Protein AF-0000000070923145 (afdb_homodimer)

Structure (mmCIF, N/CA/C/O backbone):
data_AF-0000000070923145-model_v1
#
loop_
_entity.id
_entity.type
_entity.pdbx_description
1 polymer 'Cytochrome c domain-containing protein'
#
loop_
_atom_site.group_PDB
_atom_site.id
_atom_site.type_symbol
_atom_site.label_atom_id
_atom_site.label_alt_id
_atom_site.label_comp_id
_atom_site.label_asym_id
_atom_site.label_entity_id
_atom_site.label_seq_id
_atom_site.pdbx_PDB_ins_code
_atom_site.Cartn_x
_atom_site.Cartn_y
_atom_site.Cartn_z
_atom_site.occupancy
_atom_site.B_iso_or_equiv
_atom_site.auth_seq_id
_atom_site.auth_comp_id
_atom_site.auth_asym_id
_atom_site.auth_atom_id
_atom_site.pdbx_PDB_model_num
ATOM 1 N N . MET A 1 1 ? -46.812 8.484 -68.062 1 34.38 1 MET A N 1
ATOM 2 C CA . MET A 1 1 ? -45.438 8.867 -67.688 1 34.38 1 MET A CA 1
ATOM 3 C C . MET A 1 1 ? -45.25 8.742 -66.188 1 34.38 1 MET A C 1
ATOM 5 O O . MET A 1 1 ? -45.812 9.516 -65.375 1 34.38 1 MET A O 1
ATOM 9 N N . SER A 1 2 ? -45.25 7.504 -65.625 1 43.03 2 SER A N 1
ATOM 10 C CA . SER A 1 2 ? -45.219 7.109 -64.188 1 43.03 2 SER A CA 1
ATOM 11 C C . SER A 1 2 ? -43.906 7.559 -63.562 1 43.03 2 SER A C 1
ATOM 13 O O . SER A 1 2 ? -42.844 7.418 -64.125 1 43.03 2 SER A O 1
ATOM 15 N N . PRO A 1 3 ? -44 8.656 -62.719 1 48.47 3 PRO A N 1
ATOM 16 C CA . PRO A 1 3 ? -42.781 9.156 -62.031 1 48.47 3 PRO A CA 1
ATOM 17 C C . PRO A 1 3 ? -42.062 8.07 -61.25 1 48.47 3 PRO A C 1
ATOM 19 O O . PRO A 1 3 ? -42.688 7.211 -60.656 1 48.47 3 PRO A O 1
ATOM 22 N N . ARG A 1 4 ? -41 7.465 -61.781 1 48.84 4 ARG A N 1
ATOM 23 C CA . ARG A 1 4 ? -40.062 6.578 -61.156 1 48.84 4 ARG A CA 1
ATOM 24 C C . ARG A 1 4 ? -39.531 7.191 -59.844 1 48.84 4 ARG A C 1
ATOM 26 O O . ARG A 1 4 ? -38.969 8.305 -59.875 1 48.84 4 ARG A O 1
ATOM 33 N N . PHE A 1 5 ? -40.125 6.945 -58.719 1 44.75 5 PHE A N 1
ATOM 34 C CA . PHE A 1 5 ? -39.688 7.309 -57.375 1 44.75 5 PHE A CA 1
ATOM 35 C C . PHE A 1 5 ? -38.25 6.836 -57.125 1 44.75 5 PHE A C 1
ATOM 37 O O . PHE A 1 5 ? -37.969 5.648 -57.281 1 44.75 5 PHE A O 1
ATOM 44 N N . ALA A 1 6 ? -37.25 7.656 -57.469 1 45.53 6 ALA A N 1
ATOM 45 C CA . ALA A 1 6 ? -35.844 7.41 -57.188 1 45.53 6 ALA A CA 1
ATOM 46 C C . ALA A 1 6 ? -35.625 7.215 -55.688 1 45.53 6 ALA A C 1
ATOM 48 O O . ALA A 1 6 ? -36.062 8.031 -54.875 1 45.53 6 ALA A O 1
ATOM 49 N N . PHE A 1 7 ? -35.656 5.977 -55.25 1 43.72 7 PHE A N 1
ATOM 50 C CA . PHE A 1 7 ? -35.281 5.59 -53.875 1 43.72 7 PHE A CA 1
ATOM 51 C C . PHE A 1 7 ? -33.906 6.09 -53.531 1 43.72 7 PHE A C 1
ATOM 53 O O . PHE A 1 7 ? -32.938 5.781 -54.219 1 43.72 7 PHE A O 1
ATOM 60 N N . ALA A 1 8 ? -33.781 7.32 -53.062 1 47.47 8 ALA A N 1
ATOM 61 C CA . ALA A 1 8 ? -32.531 7.848 -52.531 1 47.47 8 ALA A CA 1
ATOM 62 C C . ALA A 1 8 ? -31.953 6.938 -51.438 1 47.47 8 ALA A C 1
ATOM 64 O O . ALA A 1 8 ? -32.625 6.66 -50.469 1 47.47 8 ALA A O 1
ATOM 65 N N . CYS A 1 9 ? -31.141 5.941 -51.812 1 43.25 9 CYS A N 1
ATOM 66 C CA . CYS A 1 9 ? -30.406 5.113 -50.875 1 43.25 9 CYS A CA 1
ATOM 67 C C . CYS A 1 9 ? -29.547 5.973 -49.969 1 43.25 9 CYS A C 1
ATOM 69 O O . CYS A 1 9 ? -28.688 6.719 -50.406 1 43.25 9 CYS A O 1
ATOM 71 N N . THR A 1 10 ? -30.156 6.59 -48.938 1 48.38 10 THR A N 1
ATOM 72 C CA . THR A 1 10 ? -29.391 7.254 -47.906 1 48.38 10 THR A CA 1
ATOM 73 C C . THR A 1 10 ? -28.312 6.32 -47.344 1 48.38 10 THR A C 1
ATOM 75 O O . THR A 1 10 ? -28.609 5.188 -46.969 1 48.38 10 THR A O 1
ATOM 78 N N . ALA A 1 11 ? -27.094 6.344 -47.875 1 46.75 11 ALA A N 1
ATOM 79 C CA . ALA A 1 11 ? -25.891 5.68 -47.344 1 46.75 11 ALA A CA 1
ATOM 80 C C . ALA A 1 11 ? -25.656 6.02 -45.875 1 46.75 11 ALA A C 1
ATOM 82 O O . ALA A 1 11 ? -25.5 7.191 -45.531 1 46.75 11 ALA A O 1
ATOM 83 N N . GLY A 1 12 ? -26.328 5.324 -45 1 46.56 12 GLY A N 1
ATOM 84 C CA . GLY A 1 12 ? -26.047 5.465 -43.594 1 46.56 12 GLY A CA 1
ATOM 85 C C . GLY A 1 12 ? -24.578 5.254 -43.25 1 46.56 12 GLY A C 1
ATOM 86 O O . GLY A 1 12 ? -24 4.223 -43.594 1 46.56 12 GLY A O 1
ATOM 87 N N . ALA A 1 13 ? -23.766 6.32 -43.031 1 49.62 13 ALA A N 1
ATOM 88 C CA . ALA A 1 13 ? -22.391 6.285 -42.562 1 49.62 13 ALA A CA 1
ATOM 89 C C . ALA A 1 13 ? -22.266 5.582 -41.219 1 49.62 13 ALA A C 1
ATOM 91 O O . ALA A 1 13 ? -22.844 6.027 -40.25 1 49.62 13 ALA A O 1
ATOM 92 N N . VAL A 1 14 ? -22.109 4.234 -41.281 1 47 14 VAL A N 1
ATOM 93 C CA . VAL A 1 14 ? -21.781 3.512 -40.062 1 47 14 VAL A CA 1
ATOM 94 C C . VAL A 1 14 ? -20.484 4.074 -39.438 1 47 14 VAL A C 1
ATOM 96 O O . VAL A 1 14 ? -19.438 4.031 -40.094 1 47 14 VAL A O 1
ATOM 99 N N . LEU A 1 15 ? -20.609 5.02 -38.531 1 49.34 15 LEU A N 1
ATOM 100 C CA . LEU A 1 15 ? -19.5 5.465 -37.719 1 49.34 15 LEU A CA 1
ATOM 101 C C . LEU A 1 15 ? -18.875 4.293 -36.969 1 49.34 15 LEU A C 1
ATOM 103 O O . LEU A 1 15 ? -19.547 3.641 -36.156 1 49.34 15 LEU A O 1
ATOM 107 N N . LEU A 1 16 ? -17.859 3.619 -37.562 1 47.06 16 LEU A N 1
ATOM 108 C CA . LEU A 1 16 ? -17.047 2.625 -36.875 1 47.06 16 LEU A CA 1
ATOM 109 C C . LEU A 1 16 ? -16.406 3.221 -35.625 1 47.06 16 LEU A C 1
ATOM 111 O O . LEU A 1 16 ? -15.516 4.078 -35.75 1 47.06 16 LEU A O 1
ATOM 115 N N . ALA A 1 17 ? -17.031 3.166 -34.5 1 47.56 17 ALA A N 1
ATOM 116 C CA . ALA A 1 17 ? -16.422 3.502 -33.219 1 47.56 17 ALA A CA 1
ATOM 117 C C . ALA A 1 17 ? -15.242 2.594 -32.906 1 47.56 17 ALA A C 1
ATOM 119 O O . ALA A 1 17 ? -15.406 1.386 -32.719 1 47.56 17 ALA A O 1
ATOM 120 N N . THR A 1 18 ? -14.023 2.873 -33.375 1 45.94 18 THR A N 1
ATOM 121 C CA . THR A 1 18 ? -12.812 2.193 -32.938 1 45.94 18 THR A CA 1
ATOM 122 C C . THR A 1 18 ? -12.68 2.273 -31.406 1 45.94 18 THR A C 1
ATOM 124 O O . THR A 1 18 ? -12.547 3.361 -30.844 1 45.94 18 THR A O 1
ATOM 127 N N . SER A 1 19 ? -13.336 1.405 -30.688 1 43.66 19 SER A N 1
ATOM 128 C CA . SER A 1 19 ? -13.047 1.303 -29.266 1 43.66 19 SER A CA 1
ATOM 129 C C . SER A 1 19 ? -11.562 1.058 -29.016 1 43.66 19 SER A C 1
ATOM 131 O O . SER A 1 19 ? -11.008 0.068 -29.5 1 43.66 19 SER A O 1
ATOM 133 N N . PHE A 1 20 ? -10.758 2.039 -28.812 1 39.84 20 PHE A N 1
ATOM 134 C CA . PHE A 1 20 ? -9.414 1.864 -28.266 1 39.84 20 PHE A CA 1
ATOM 135 C C . PHE A 1 20 ? -9.445 0.98 -27.031 1 39.84 20 PHE A C 1
ATOM 137 O O . PHE A 1 20 ? -9.891 1.41 -25.969 1 39.84 20 PHE A O 1
ATOM 144 N N . ALA A 1 21 ? -9.594 -0.379 -27.172 1 37.19 21 ALA A N 1
ATOM 145 C CA . ALA A 1 21 ? -9.312 -1.226 -26.016 1 37.19 21 ALA A CA 1
ATOM 146 C C . ALA A 1 21 ? -7.926 -0.937 -25.453 1 37.19 21 ALA A C 1
ATOM 148 O O . ALA A 1 21 ? -6.938 -0.913 -26.188 1 37.19 21 ALA A O 1
ATOM 149 N N . ALA A 1 22 ? -7.75 -0.141 -24.422 1 38.97 22 ALA A N 1
ATOM 150 C CA . ALA A 1 22 ? -6.5 -0.049 -23.672 1 38.97 22 ALA A CA 1
ATOM 151 C C . ALA A 1 22 ? -5.871 -1.427 -23.484 1 38.97 22 ALA A C 1
ATOM 153 O O . ALA A 1 22 ? -6.441 -2.293 -22.828 1 38.97 22 ALA A O 1
ATOM 154 N N . SER A 1 23 ? -5.254 -1.97 -24.469 1 38.06 23 SER A N 1
ATOM 155 C CA . SER A 1 23 ? -4.52 -3.223 -24.328 1 38.06 23 SER A CA 1
ATOM 156 C C . SER A 1 23 ? -3.691 -3.234 -23.047 1 38.06 23 SER A C 1
ATOM 158 O O . SER A 1 23 ? -2.955 -2.283 -22.766 1 38.06 23 SER A O 1
ATOM 160 N N . ALA A 1 24 ? -4.148 -3.752 -21.984 1 43.59 24 ALA A N 1
ATOM 161 C CA . ALA A 1 24 ? -3.25 -4.098 -20.891 1 43.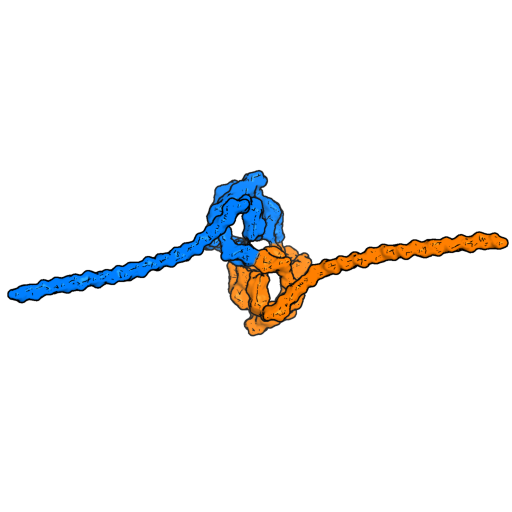59 24 ALA A CA 1
ATOM 162 C C . ALA A 1 24 ? -1.911 -4.609 -21.422 1 43.59 24 ALA A C 1
ATOM 164 O O . ALA A 1 24 ? -1.87 -5.535 -22.234 1 43.59 24 ALA A O 1
ATOM 165 N N . VAL A 1 25 ? -0.917 -3.756 -21.703 1 44.78 25 VAL A N 1
ATOM 166 C CA . VAL A 1 25 ? 0.397 -4.105 -22.234 1 44.78 25 VAL A CA 1
ATOM 167 C C . VAL A 1 25 ? 1.019 -5.211 -21.391 1 44.78 25 VAL A C 1
ATOM 169 O O . VAL A 1 25 ? 1.247 -5.031 -20.188 1 44.78 25 VAL A O 1
ATOM 172 N N . ASP A 1 26 ? 0.698 -6.465 -21.609 1 50.03 26 ASP A N 1
ATOM 173 C CA . ASP A 1 26 ? 1.491 -7.598 -21.156 1 50.03 26 ASP A CA 1
ATOM 174 C C . ASP A 1 26 ? 2.986 -7.312 -21.281 1 50.03 26 ASP A C 1
ATOM 176 O O . ASP A 1 26 ? 3.416 -6.641 -22.219 1 50.03 26 ASP A O 1
ATOM 180 N N . ARG A 1 27 ? 3.666 -7.117 -20.203 1 58.75 27 ARG A N 1
ATOM 181 C CA . ARG A 1 27 ? 5.113 -6.93 -20.25 1 58.75 27 ARG A CA 1
ATOM 182 C C . ARG A 1 27 ? 5.828 -8.25 -20.531 1 58.75 27 ARG A C 1
ATOM 184 O O . ARG A 1 27 ? 6.363 -8.875 -19.609 1 58.75 27 ARG A O 1
ATOM 191 N N . PRO A 1 28 ? 5.617 -8.859 -21.641 1 64.62 28 PRO A N 1
ATOM 192 C CA . PRO A 1 28 ? 6.027 -10.211 -22.031 1 64.62 28 PRO A CA 1
ATOM 193 C C . PRO A 1 28 ? 7.461 -10.539 -21.609 1 64.62 28 PRO A C 1
ATOM 195 O O . PRO A 1 28 ? 7.801 -11.711 -21.422 1 64.62 28 PRO A O 1
ATOM 198 N N . GLY A 1 29 ? 8.203 -9.656 -21.172 1 79.06 29 GLY A N 1
ATOM 199 C CA . GLY A 1 29 ? 9.594 -9.969 -20.906 1 79.06 29 GLY A CA 1
ATOM 200 C C . GLY A 1 29 ? 9.898 -10.141 -19.438 1 79.06 29 GLY A C 1
ATOM 201 O O . GLY A 1 29 ? 10.938 -10.695 -19.078 1 79.06 29 GLY A O 1
ATOM 202 N N . MET A 1 30 ? 8.945 -10.039 -18.688 1 90.06 30 MET A N 1
ATOM 203 C CA . MET A 1 30 ? 9.266 -10.148 -17.266 1 90.06 30 MET A CA 1
ATOM 204 C C . MET A 1 30 ? 8.812 -11.492 -16.703 1 90.06 30 MET A C 1
ATOM 206 O O . MET A 1 30 ? 7.703 -11.953 -17 1 90.06 30 MET A O 1
ATOM 210 N N . GLY A 1 31 ? 9.734 -12.164 -15.945 1 95.19 31 GLY A N 1
ATOM 211 C CA . GLY A 1 31 ? 9.367 -13.375 -15.234 1 95.19 31 GLY A CA 1
ATOM 212 C C . GLY A 1 31 ? 8.57 -13.117 -13.969 1 95.19 31 GLY A C 1
ATOM 213 O O . GLY A 1 31 ? 8.297 -11.961 -13.633 1 95.19 31 GLY A O 1
ATOM 214 N N . GLY A 1 32 ? 8.086 -14.133 -13.312 1 96.88 32 GLY A N 1
ATOM 215 C CA . GLY A 1 32 ? 7.25 -14.047 -12.125 1 96.88 32 GLY A CA 1
ATOM 216 C C . GLY A 1 32 ? 7.883 -13.242 -11 1 96.88 32 GLY A C 1
ATOM 217 O O . GLY A 1 32 ? 7.227 -12.406 -10.383 1 96.88 32 GLY A O 1
ATOM 218 N N . ALA A 1 33 ? 9.18 -13.547 -10.781 1 96.69 33 ALA A N 1
ATOM 219 C CA . ALA A 1 33 ? 9.891 -12.836 -9.727 1 96.69 33 ALA A CA 1
ATOM 220 C C . ALA A 1 33 ? 9.961 -11.336 -10.031 1 96.69 33 ALA A C 1
ATOM 222 O O . ALA A 1 33 ? 9.75 -10.508 -9.148 1 96.69 33 ALA A O 1
ATOM 223 N N . GLU A 1 34 ? 10.25 -11.031 -11.234 1 94 34 GLU A N 1
ATOM 224 C CA . GLU A 1 34 ? 10.344 -9.633 -11.656 1 94 34 GLU A CA 1
ATOM 225 C C . GLU A 1 34 ? 9 -8.93 -11.539 1 94 34 GLU A C 1
ATOM 227 O O . GLU A 1 34 ? 8.922 -7.797 -11.062 1 94 34 GLU A O 1
ATOM 232 N N . LEU A 1 35 ? 7.949 -9.594 -11.914 1 93.06 35 LEU A N 1
ATOM 233 C CA . LEU A 1 35 ? 6.605 -9.039 -11.852 1 93.06 35 LEU A CA 1
ATOM 234 C C . LEU A 1 35 ? 6.172 -8.828 -10.398 1 93.06 35 LEU A C 1
ATOM 236 O O . LEU A 1 35 ? 5.496 -7.848 -10.086 1 93.06 35 LEU A O 1
ATOM 240 N N . PHE A 1 36 ? 6.594 -9.695 -9.555 1 94 36 PHE A N 1
ATOM 241 C CA . PHE A 1 36 ? 6.316 -9.602 -8.133 1 94 36 PHE A CA 1
ATOM 242 C C . PHE A 1 36 ? 6.902 -8.32 -7.551 1 94 36 PHE A C 1
ATOM 244 O O . PHE A 1 36 ? 6.266 -7.652 -6.73 1 94 36 PHE A O 1
ATOM 251 N N . ASN A 1 37 ? 8.055 -7.949 -8.008 1 89.69 37 ASN A N 1
ATOM 252 C CA . ASN A 1 37 ? 8.703 -6.715 -7.598 1 89.69 37 ASN A CA 1
ATOM 253 C C . ASN A 1 37 ? 8.109 -5.5 -8.312 1 89.69 37 ASN A C 1
ATOM 255 O O . ASN A 1 37 ? 7.875 -4.465 -7.688 1 89.69 37 ASN A O 1
ATOM 259 N N . PHE A 1 38 ? 7.824 -5.746 -9.555 1 86.25 38 PHE A N 1
ATOM 260 C CA . PHE A 1 38 ? 7.355 -4.648 -10.398 1 86.25 38 PHE A CA 1
ATOM 261 C C . PHE A 1 38 ? 6.016 -4.117 -9.898 1 86.25 38 PHE A C 1
ATOM 263 O O . PHE A 1 38 ? 5.809 -2.902 -9.836 1 86.25 38 PHE A O 1
ATOM 270 N N . HIS A 1 39 ? 5.152 -5.012 -9.469 1 89.12 39 HIS A N 1
ATOM 271 C CA . HIS A 1 39 ? 3.832 -4.609 -8.992 1 89.12 39 HIS A CA 1
ATOM 272 C C . HIS A 1 39 ? 3.834 -4.379 -7.488 1 89.12 39 HIS A C 1
ATOM 274 O O . HIS A 1 39 ? 2.77 -4.289 -6.867 1 89.12 39 HIS A O 1
ATOM 280 N N . SER A 1 40 ? 4.969 -4.375 -6.875 1 88.62 40 SER A N 1
ATOM 281 C CA . SER A 1 40 ? 5.215 -3.996 -5.488 1 88.62 40 SER A CA 1
ATOM 282 C C . SER A 1 40 ? 4.574 -4.988 -4.523 1 88.62 40 SER A C 1
ATOM 284 O O . SER A 1 40 ? 4.219 -4.625 -3.398 1 88.62 40 SER A O 1
ATOM 286 N N . CYS A 1 41 ? 4.344 -6.258 -4.98 1 93.12 41 CYS A N 1
ATOM 287 C CA . CYS A 1 41 ? 3.826 -7.285 -4.086 1 93.12 41 CYS A CA 1
ATOM 288 C C . CYS A 1 41 ? 4.781 -7.527 -2.922 1 93.12 41 CYS A C 1
ATOM 290 O O . CYS A 1 41 ? 4.348 -7.75 -1.791 1 93.12 41 CYS A O 1
ATOM 292 N N . VAL A 1 42 ? 6.066 -7.375 -3.221 1 92.69 42 VAL A N 1
ATOM 293 C CA . VAL A 1 42 ? 7.141 -7.691 -2.287 1 92.69 42 VAL A CA 1
ATOM 294 C C . VAL A 1 42 ? 7.086 -6.742 -1.093 1 92.69 42 VAL A C 1
ATOM 296 O O . VAL A 1 42 ? 7.516 -7.094 0.009 1 92.69 42 VAL A O 1
ATOM 299 N N . ASN A 1 43 ? 6.484 -5.602 -1.266 1 89.69 43 ASN A N 1
ATOM 300 C CA . ASN A 1 43 ? 6.488 -4.582 -0.222 1 89.69 43 ASN A CA 1
ATOM 301 C C . ASN A 1 43 ? 5.637 -4.996 0.973 1 89.69 43 ASN A C 1
ATOM 303 O O . ASN A 1 43 ? 5.871 -4.547 2.096 1 89.69 43 ASN A O 1
ATOM 307 N N . CYS A 1 44 ? 4.746 -5.898 0.716 1 94.31 44 CYS A N 1
ATOM 308 C CA . CYS A 1 44 ? 3.881 -6.332 1.806 1 94.31 44 CYS A CA 1
ATOM 309 C C . CYS A 1 44 ? 4.074 -7.816 2.098 1 94.31 44 CYS A C 1
ATOM 311 O O . CYS A 1 44 ? 4.113 -8.227 3.258 1 94.31 44 CYS A O 1
ATOM 313 N N . HIS A 1 45 ? 4.203 -8.594 1.05 1 96.88 45 HIS A N 1
ATOM 314 C CA . HIS A 1 45 ? 4.285 -10.039 1.235 1 96.88 45 HIS A CA 1
ATOM 315 C C . HIS A 1 45 ? 5.715 -10.469 1.545 1 96.88 45 HIS A C 1
ATOM 317 O O . HIS A 1 45 ? 5.941 -11.602 1.992 1 96.88 45 HIS A O 1
ATOM 323 N N . GLY A 1 46 ? 6.68 -9.594 1.282 1 95.31 46 GLY A N 1
ATOM 324 C CA . GLY A 1 46 ? 8.07 -9.875 1.611 1 95.31 46 GLY A CA 1
ATOM 325 C C . GLY A 1 46 ? 8.797 -10.633 0.518 1 95.31 46 GLY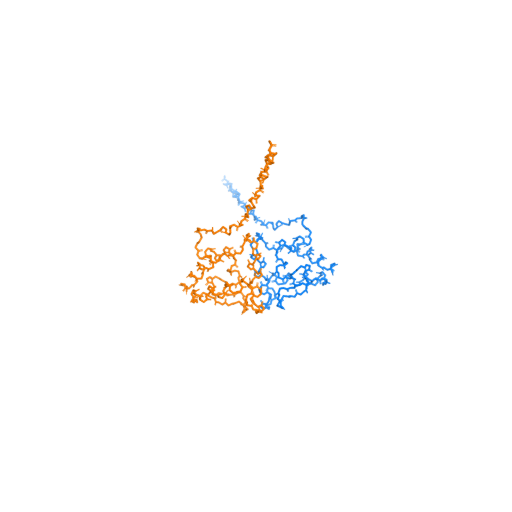 A C 1
ATOM 326 O O . GLY A 1 46 ? 8.18 -11.102 -0.438 1 95.31 46 GLY A O 1
ATOM 327 N N . ALA A 1 47 ? 10.125 -10.719 0.751 1 94.69 47 ALA A N 1
ATOM 328 C CA . ALA A 1 47 ? 10.961 -11.453 -0.203 1 94.69 47 ALA A CA 1
ATOM 329 C C . ALA A 1 47 ? 10.453 -12.875 -0.396 1 94.69 47 ALA A C 1
ATOM 331 O O . ALA A 1 47 ? 10.141 -13.57 0.577 1 94.69 47 ALA A O 1
ATOM 332 N N . GLU A 1 48 ? 10.227 -13.258 -1.701 1 97.12 48 GLU A N 1
ATOM 333 C CA . GLU A 1 48 ? 9.766 -14.594 -2.082 1 97.12 48 GLU A CA 1
ATOM 334 C C . GLU A 1 48 ? 8.398 -14.898 -1.491 1 97.12 48 GLU A C 1
ATOM 336 O O . GLU A 1 48 ? 8.008 -16.062 -1.37 1 97.12 48 GLU A O 1
ATOM 341 N N . GLY A 1 49 ? 7.715 -13.859 -1.012 1 97.94 49 GLY A N 1
ATOM 342 C CA . GLY A 1 49 ? 6.391 -14.062 -0.448 1 97.94 49 GLY A CA 1
ATOM 343 C C . GLY A 1 49 ? 6.414 -14.797 0.877 1 97.94 49 GLY A C 1
ATOM 344 O O . GLY A 1 49 ? 5.438 -15.453 1.245 1 97.94 49 GLY A O 1
ATOM 345 N N . LYS A 1 50 ? 7.492 -14.781 1.668 1 98 50 LYS A N 1
ATOM 346 C CA . LYS A 1 50 ? 7.621 -15.617 2.854 1 98 50 LYS A CA 1
ATOM 347 C C . LYS A 1 50 ? 7.848 -14.773 4.105 1 98 50 LYS A C 1
ATOM 349 O O . LYS A 1 50 ? 7.742 -15.273 5.227 1 98 50 LYS A O 1
ATOM 354 N N . ASN A 1 51 ? 8.102 -13.484 4.07 1 95.56 51 ASN A N 1
ATOM 355 C CA . ASN A 1 51 ? 8.367 -12.625 5.223 1 95.56 51 ASN A CA 1
ATOM 356 C C . ASN A 1 51 ? 7.512 -11.359 5.188 1 95.56 51 ASN A C 1
ATOM 358 O O . ASN A 1 51 ? 8.039 -10.25 5.098 1 95.56 51 ASN A O 1
ATOM 362 N N . PRO A 1 52 ? 6.25 -11.586 5.445 1 97.62 52 PRO A N 1
ATOM 363 C CA . PRO A 1 52 ? 5.383 -10.414 5.352 1 97.62 52 PRO A CA 1
ATOM 364 C C . PRO A 1 52 ? 5.711 -9.352 6.402 1 97.62 52 PRO A C 1
ATOM 366 O O . PRO A 1 52 ? 6.23 -9.68 7.473 1 97.62 52 PRO A O 1
ATOM 369 N N . VAL A 1 53 ? 5.363 -8.141 6.148 1 94.5 53 VAL A N 1
ATOM 370 C CA . VAL A 1 53 ? 5.738 -6.996 6.969 1 94.5 53 VAL A CA 1
ATOM 371 C C . VAL A 1 53 ? 4.832 -6.918 8.195 1 94.5 53 VAL A C 1
ATOM 373 O O . VAL A 1 53 ? 5.137 -6.215 9.156 1 94.5 53 VAL A O 1
ATOM 376 N N . SER A 1 54 ? 3.748 -7.574 8.086 1 96.94 54 SER A N 1
ATOM 377 C CA . SER A 1 54 ? 2.705 -7.539 9.109 1 96.94 54 SER A CA 1
ATOM 378 C C . SER A 1 54 ? 1.966 -8.867 9.188 1 96.94 54 SER A C 1
ATOM 380 O O . SER A 1 54 ? 1.852 -9.586 8.195 1 96.94 54 SER A O 1
ATOM 382 N N . ARG A 1 55 ? 1.361 -9.156 10.352 1 97.12 55 ARG A N 1
ATOM 383 C CA . ARG A 1 55 ? 0.566 -10.367 10.516 1 97.12 55 ARG A CA 1
ATOM 384 C C . ARG A 1 55 ? -0.731 -10.289 9.719 1 97.12 55 ARG A C 1
ATOM 386 O O . ARG A 1 55 ? -1.405 -11.305 9.516 1 97.12 55 ARG A O 1
ATOM 393 N N . LEU A 1 56 ? -1.063 -9.141 9.234 1 97.5 56 LEU A N 1
ATOM 394 C CA . LEU A 1 56 ? -2.271 -8.938 8.445 1 97.5 56 LEU A CA 1
ATOM 395 C C . LEU A 1 56 ? -2.045 -9.336 6.992 1 97.5 56 LEU A C 1
ATOM 397 O O . LEU A 1 56 ? -2.996 -9.422 6.211 1 97.5 56 LEU A O 1
ATOM 401 N N . VAL A 1 57 ? -0.806 -9.633 6.66 1 97.81 57 VAL A N 1
ATOM 402 C CA . VAL A 1 57 ? -0.4 -10.031 5.316 1 97.81 57 VAL A CA 1
ATOM 403 C C . VAL A 1 57 ? 0.043 -11.492 5.324 1 97.81 57 VAL A C 1
ATOM 405 O O . VAL A 1 57 ? 0.945 -11.867 6.074 1 97.81 57 VAL A O 1
ATOM 408 N N . PRO A 1 58 ? -0.614 -12.312 4.465 1 98.19 58 PRO A N 1
ATOM 409 C CA . PRO A 1 58 ? -0.226 -13.727 4.504 1 98.19 58 PRO A CA 1
ATOM 410 C C . PRO A 1 58 ? 1.102 -13.992 3.799 1 98.19 58 PRO A C 1
ATOM 412 O O . PRO A 1 58 ? 1.449 -13.289 2.844 1 98.19 58 PRO A O 1
ATOM 415 N N . SER A 1 59 ? 1.799 -15.086 4.348 1 98.5 59 SER A N 1
ATOM 416 C CA . SER A 1 59 ? 2.865 -15.695 3.561 1 98.5 59 SER A CA 1
ATOM 417 C C . SER A 1 59 ? 2.303 -16.547 2.426 1 98.5 59 SER A C 1
ATOM 419 O O . SER A 1 59 ? 1.406 -17.359 2.641 1 98.5 59 SER A O 1
ATOM 421 N N . ILE A 1 60 ? 2.834 -16.328 1.253 1 98.75 60 ILE A N 1
ATOM 422 C CA . ILE A 1 60 ? 2.203 -16.984 0.119 1 98.75 60 ILE A CA 1
ATOM 423 C C . ILE A 1 60 ? 3.254 -17.766 -0.676 1 98.75 60 ILE A C 1
ATOM 425 O O . ILE A 1 60 ? 2.922 -18.469 -1.625 1 98.75 60 ILE A O 1
ATOM 429 N N . GLY A 1 61 ? 4.512 -17.578 -0.363 1 98.69 61 GLY A N 1
ATOM 430 C CA . GLY A 1 61 ? 5.539 -18.391 -1.007 1 98.69 61 GLY A CA 1
ATOM 431 C C . GLY A 1 61 ? 5.355 -19.875 -0.797 1 98.69 61 GLY A C 1
ATOM 432 O O . GLY A 1 61 ? 5.133 -20.328 0.328 1 98.69 61 GLY A O 1
ATOM 433 N N . GLY A 1 62 ? 5.41 -20.609 -1.848 1 98.62 62 GLY A N 1
ATOM 434 C CA . GLY A 1 62 ? 5.324 -22.047 -1.764 1 98.62 62 GLY A CA 1
ATOM 435 C C . GLY A 1 62 ? 3.9 -22.578 -1.831 1 98.62 62 GLY A C 1
ATOM 436 O O . GLY A 1 62 ? 3.674 -23.781 -1.854 1 98.62 62 GLY A O 1
ATOM 437 N N . MET A 1 63 ? 2.912 -21.766 -1.832 1 98.56 63 MET A N 1
ATOM 438 C CA . MET A 1 63 ? 1.517 -22.188 -1.967 1 98.56 63 MET A CA 1
ATOM 439 C C . MET A 1 63 ? 1.236 -22.703 -3.371 1 98.56 63 MET A C 1
ATOM 441 O O . MET A 1 63 ? 2.029 -22.484 -4.289 1 98.56 63 MET A O 1
ATOM 445 N N . ASP A 1 64 ? 0.134 -23.359 -3.506 1 98.75 64 ASP A N 1
ATOM 446 C CA . ASP A 1 64 ? -0.294 -23.859 -4.809 1 98.75 64 ASP A CA 1
ATOM 447 C C . ASP A 1 64 ? -0.609 -22.719 -5.762 1 98.75 64 ASP A C 1
ATOM 449 O O . ASP A 1 64 ? -1.28 -21.75 -5.383 1 98.75 64 ASP A O 1
ATOM 453 N N . ALA A 1 65 ? -0.08 -22.875 -6.98 1 98.81 65 ALA A N 1
ATOM 454 C CA . ALA A 1 65 ? -0.201 -21.797 -7.953 1 98.81 65 ALA A CA 1
ATOM 455 C C . ALA A 1 65 ? -1.665 -21.438 -8.203 1 98.81 65 ALA A C 1
ATOM 457 O O . ALA A 1 65 ? -2.021 -20.266 -8.281 1 98.81 65 ALA A O 1
ATOM 458 N N . ALA A 1 66 ? -2.475 -22.438 -8.367 1 98.81 66 ALA A N 1
ATOM 459 C CA . ALA A 1 66 ? -3.883 -22.203 -8.656 1 98.81 66 ALA A CA 1
ATOM 460 C C . ALA A 1 66 ? -4.57 -21.484 -7.5 1 98.81 66 ALA A C 1
ATOM 462 O O . ALA A 1 66 ? -5.422 -20.625 -7.719 1 98.81 66 ALA A O 1
ATOM 463 N N . GLU A 1 67 ? -4.211 -21.828 -6.289 1 98.69 67 GLU A N 1
ATOM 464 C CA . GLU A 1 67 ? -4.777 -21.188 -5.109 1 98.69 67 GLU A CA 1
ATOM 465 C C . GLU A 1 67 ? -4.359 -19.719 -5.027 1 98.69 67 GLU A C 1
ATOM 467 O O . GLU A 1 67 ? -5.191 -18.844 -4.762 1 98.69 67 GLU A O 1
ATOM 472 N N . ILE A 1 68 ? -3.08 -19.453 -5.266 1 98.75 68 ILE A N 1
ATOM 473 C CA . ILE A 1 68 ? -2.586 -18.078 -5.238 1 98.75 68 ILE A CA 1
ATOM 474 C C . ILE A 1 68 ? -3.309 -17.25 -6.297 1 98.75 68 ILE A C 1
ATOM 476 O O . ILE A 1 68 ? -3.797 -16.156 -6.012 1 98.75 68 ILE A O 1
ATOM 480 N N . GLU A 1 69 ? -3.355 -17.797 -7.508 1 98.69 69 GLU A N 1
ATOM 481 C CA . GLU A 1 69 ? -3.988 -17.109 -8.625 1 98.69 69 GLU A CA 1
ATOM 482 C C . GLU A 1 69 ? -5.445 -16.766 -8.312 1 98.69 69 GLU A C 1
ATOM 484 O O . GLU A 1 69 ? -5.871 -15.625 -8.461 1 98.69 69 GLU A O 1
ATOM 489 N N . GLU A 1 70 ? -6.164 -17.766 -7.871 1 98.56 70 GLU A N 1
ATOM 490 C CA . GLU A 1 70 ? -7.586 -17.578 -7.602 1 98.56 70 GLU A CA 1
ATOM 491 C C . GLU A 1 70 ? -7.809 -16.516 -6.52 1 98.56 70 GLU A C 1
ATOM 493 O O . GLU A 1 70 ? -8.617 -15.609 -6.688 1 98.56 70 GLU A O 1
ATOM 498 N N . ASN A 1 71 ? -7.102 -16.609 -5.406 1 98.38 71 ASN A N 1
ATOM 499 C CA . ASN A 1 71 ? -7.262 -15.664 -4.305 1 98.38 71 ASN A CA 1
ATOM 500 C C . ASN A 1 71 ? -6.906 -14.242 -4.73 1 98.38 71 ASN A C 1
ATOM 502 O O . ASN A 1 71 ? -7.648 -13.297 -4.449 1 98.38 71 ASN A O 1
ATOM 506 N N . ALA A 1 72 ? -5.801 -14.156 -5.449 1 98.19 72 ALA A N 1
ATOM 507 C CA . ALA A 1 72 ? -5.352 -12.828 -5.879 1 98.19 72 ALA A CA 1
ATOM 508 C C . ALA A 1 72 ? -6.363 -12.188 -6.824 1 98.19 72 ALA A C 1
ATOM 510 O O . ALA A 1 72 ? -6.707 -11.016 -6.668 1 98.19 72 ALA A O 1
ATOM 511 N N . LEU A 1 73 ? -6.859 -12.898 -7.738 1 97.75 73 LEU A N 1
ATOM 512 C CA . LEU A 1 73 ? -7.793 -12.344 -8.711 1 97.75 73 LEU A CA 1
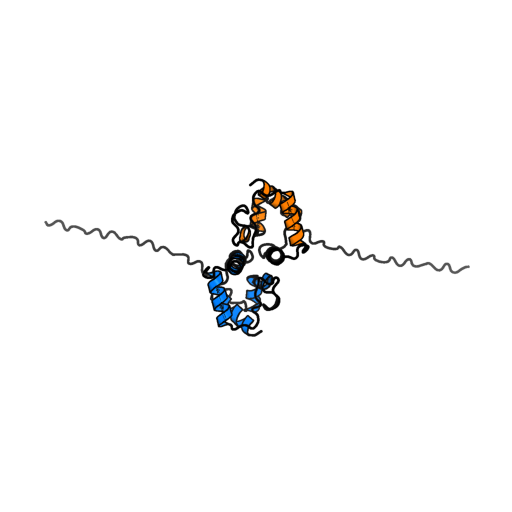ATOM 513 C C . LEU A 1 73 ? -9.117 -11.977 -8.047 1 97.75 73 LEU A C 1
ATOM 515 O O . LEU A 1 73 ? -9.711 -10.945 -8.367 1 97.75 73 LEU A O 1
ATOM 519 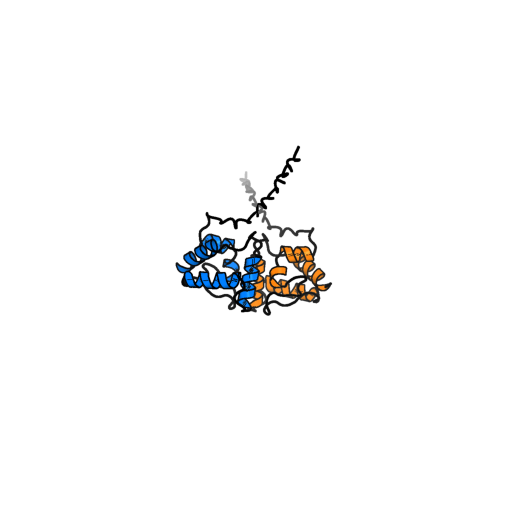N N . ARG A 1 74 ? -9.578 -12.812 -7.098 1 98.25 74 ARG A N 1
ATOM 520 C CA . ARG A 1 74 ? -10.805 -12.484 -6.371 1 98.25 74 ARG A CA 1
ATOM 521 C C . ARG A 1 74 ? -10.648 -11.18 -5.598 1 98.25 74 ARG A C 1
ATOM 523 O O . ARG A 1 74 ? -11.57 -10.359 -5.566 1 98.25 74 ARG A O 1
ATOM 530 N N . ILE A 1 75 ? -9.516 -11.008 -4.957 1 97.75 75 ILE A N 1
ATOM 531 C CA . ILE A 1 75 ? -9.258 -9.797 -4.188 1 97.75 75 ILE A CA 1
ATOM 532 C C . ILE A 1 75 ? -9.195 -8.594 -5.129 1 97.75 75 ILE A C 1
ATOM 534 O O . ILE A 1 75 ? -9.844 -7.578 -4.891 1 97.75 75 ILE A O 1
ATOM 538 N N . LEU A 1 76 ? -8.469 -8.711 -6.242 1 94.44 76 LEU A N 1
ATOM 539 C CA . LEU A 1 76 ? -8.234 -7.578 -7.137 1 94.44 76 LEU A CA 1
ATOM 540 C C . LEU A 1 76 ? -9.516 -7.211 -7.887 1 94.44 76 LEU A C 1
ATOM 542 O O . LEU A 1 76 ? -9.688 -6.062 -8.297 1 94.44 76 LEU A O 1
ATOM 546 N N . ARG A 1 77 ? -10.469 -8.133 -7.98 1 94.81 77 ARG A N 1
ATOM 547 C CA . ARG A 1 77 ? -11.75 -7.883 -8.633 1 94.81 77 ARG A CA 1
ATOM 548 C C . ARG A 1 77 ? -12.773 -7.359 -7.633 1 94.81 77 ARG A C 1
ATOM 550 O O . ARG A 1 77 ? -13.914 -7.07 -8 1 94.81 77 ARG A O 1
ATOM 557 N N . GLY A 1 78 ? -12.414 -7.352 -6.375 1 95.06 78 GLY A N 1
ATOM 558 C CA . GLY A 1 78 ? -13.305 -6.82 -5.355 1 95.06 78 GLY A CA 1
ATOM 559 C C . GLY A 1 78 ? -14.328 -7.828 -4.875 1 95.06 78 GLY A C 1
ATOM 560 O O . GLY A 1 78 ? -15.383 -7.449 -4.359 1 95.06 78 GLY A O 1
ATOM 561 N N . GLU A 1 79 ? -14 -9.109 -5.027 1 97.56 79 GLU A N 1
ATOM 562 C CA . GLU A 1 79 ? -14.953 -10.164 -4.699 1 97.56 79 GLU A CA 1
ATOM 563 C C . GLU A 1 79 ? -14.719 -10.695 -3.285 1 97.56 79 GLU A C 1
ATOM 565 O O . GLU A 1 79 ? -15.477 -11.539 -2.801 1 97.56 79 GLU A O 1
ATOM 570 N N . THR A 1 80 ? -13.703 -10.211 -2.588 1 96.69 80 THR A N 1
ATOM 571 C CA . THR A 1 80 ? -13.414 -10.57 -1.203 1 96.69 80 THR A CA 1
ATOM 572 C C . THR A 1 80 ? -13.648 -9.383 -0.278 1 96.69 80 THR A C 1
ATOM 574 O O . THR A 1 80 ? -13.094 -8.305 -0.493 1 96.69 80 THR A O 1
ATOM 577 N N . ASP A 1 81 ? -14.383 -9.547 0.775 1 94.62 81 ASP A N 1
ATOM 578 C CA . ASP A 1 81 ? -14.875 -8.414 1.556 1 94.62 81 ASP A CA 1
ATOM 579 C C . ASP A 1 81 ? -14.109 -8.273 2.869 1 94.62 81 ASP A C 1
ATOM 581 O O . ASP A 1 81 ? -14.422 -7.418 3.693 1 94.62 81 ASP A O 1
ATOM 585 N N . SER A 1 82 ? -13.047 -8.891 3.039 1 96.81 82 SER A N 1
ATOM 586 C CA . SER A 1 82 ? -12.297 -8.688 4.273 1 96.81 82 SER A CA 1
ATOM 587 C C . SER A 1 82 ? -11.547 -7.355 4.254 1 96.81 82 SER A C 1
ATOM 589 O O . SER A 1 82 ? -11.242 -6.828 3.182 1 96.81 82 SER A O 1
ATOM 591 N N . GLU A 1 83 ? -11.273 -6.781 5.418 1 96.94 83 GLU A N 1
ATOM 592 C CA . GLU A 1 83 ? -10.555 -5.516 5.531 1 96.94 83 GLU A CA 1
ATOM 593 C C . GLU A 1 83 ? -9.156 -5.609 4.926 1 96.94 83 GLU A C 1
ATOM 595 O O . GLU A 1 83 ? -8.695 -4.672 4.277 1 96.94 83 GLU A O 1
ATOM 600 N N . GLU A 1 84 ? -8.531 -6.797 5.117 1 95.62 84 GLU A N 1
ATOM 601 C CA . GLU A 1 84 ? -7.203 -7.035 4.562 1 95.62 84 GLU A CA 1
ATOM 602 C C . GLU A 1 84 ? -7.238 -7.062 3.039 1 95.62 84 GLU A C 1
ATOM 604 O O . GLU A 1 84 ? -6.336 -6.547 2.381 1 95.62 84 GLU A O 1
ATOM 609 N N . ALA A 1 85 ? -8.305 -7.668 2.482 1 96.62 85 ALA A N 1
ATOM 610 C CA . ALA A 1 85 ? -8.445 -7.746 1.03 1 96.62 85 ALA A CA 1
ATOM 611 C C . ALA A 1 85 ? -8.648 -6.359 0.426 1 96.62 85 ALA A C 1
ATOM 613 O O . ALA A 1 85 ? -8.109 -6.055 -0.639 1 96.62 85 ALA A O 1
ATOM 614 N N . LYS A 1 86 ? -9.383 -5.578 1.108 1 94.81 86 LYS A N 1
ATOM 615 C CA . LYS A 1 86 ? -9.594 -4.207 0.654 1 94.81 86 LYS A CA 1
ATOM 616 C C . LYS A 1 86 ? -8.281 -3.432 0.612 1 94.81 86 LYS A C 1
ATOM 618 O O . LYS A 1 86 ? -8.031 -2.678 -0.33 1 94.81 86 LYS A O 1
ATOM 623 N N . LEU A 1 87 ? -7.434 -3.633 1.608 1 93.56 87 LEU A N 1
ATOM 624 C CA . LEU A 1 87 ? -6.129 -2.98 1.646 1 93.56 87 LEU A CA 1
ATOM 625 C C . LEU A 1 87 ? -5.246 -3.463 0.5 1 93.56 87 LEU A C 1
ATOM 627 O O . LEU A 1 87 ? -4.594 -2.656 -0.168 1 93.56 87 LEU A O 1
ATOM 631 N N . MET A 1 88 ? -5.25 -4.777 0.228 1 94.19 88 MET A N 1
ATOM 632 C CA . MET A 1 88 ? -4.449 -5.301 -0.875 1 94.19 88 MET A CA 1
ATOM 633 C C . MET A 1 88 ? -4.922 -4.734 -2.209 1 94.19 88 MET A C 1
ATOM 635 O O . MET A 1 88 ? -4.105 -4.297 -3.025 1 94.19 88 MET A O 1
ATOM 639 N N . LYS A 1 89 ? -6.199 -4.742 -2.412 1 93.19 89 LYS A N 1
ATOM 640 C CA . LYS A 1 89 ? -6.738 -4.203 -3.658 1 93.19 89 LYS A CA 1
ATOM 641 C C . LYS A 1 89 ? -6.32 -2.748 -3.855 1 93.19 89 LYS A C 1
ATOM 643 O O . LYS A 1 89 ? -5.871 -2.369 -4.938 1 93.19 89 LYS A O 1
ATOM 648 N N . SER A 1 90 ? -6.445 -1.989 -2.844 1 89.62 90 SER A N 1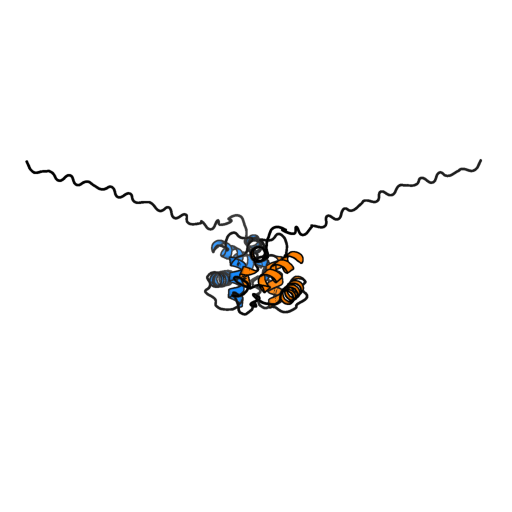
ATOM 649 C CA . SER A 1 90 ? -6.121 -0.569 -2.928 1 89.62 90 SER A CA 1
ATOM 650 C C . SER A 1 90 ? -4.625 -0.354 -3.145 1 89.62 90 SER A C 1
ATOM 652 O O . SER A 1 90 ? -4.227 0.498 -3.939 1 89.62 90 SER A O 1
ATOM 654 N N . ALA A 1 91 ? -3.809 -1.11 -2.477 1 88.06 91 ALA A N 1
ATOM 655 C CA . ALA A 1 91 ? -2.359 -0.963 -2.576 1 88.06 91 ALA A CA 1
ATOM 656 C C . ALA A 1 91 ? -1.868 -1.317 -3.977 1 88.06 91 ALA A C 1
ATOM 658 O O . ALA A 1 91 ? -0.925 -0.707 -4.484 1 88.06 91 ALA A O 1
ATOM 659 N N . VAL A 1 92 ? -2.545 -2.309 -4.586 1 87.44 92 VAL A N 1
ATOM 660 C CA . VAL A 1 92 ? -2.084 -2.785 -5.883 1 87.44 92 VAL A CA 1
ATOM 661 C C . VAL A 1 92 ? -2.693 -1.935 -6.996 1 87.44 92 VAL A C 1
ATOM 663 O O . VAL A 1 92 ? -2.086 -1.756 -8.055 1 87.44 92 VAL A O 1
ATOM 666 N N . ALA A 1 93 ? -3.979 -1.498 -6.832 1 74.81 93 ALA A N 1
ATOM 667 C CA . ALA A 1 93 ? -4.66 -0.696 -7.848 1 74.81 93 ALA A CA 1
ATOM 668 C C . ALA A 1 93 ? -3.896 0.594 -8.133 1 74.81 93 ALA A C 1
ATOM 670 O O . ALA A 1 93 ? -3.887 1.082 -9.266 1 74.81 93 ALA A O 1
ATOM 671 N N . TYR A 1 94 ? -3.434 1.044 -7.066 1 60.25 94 TYR A N 1
ATOM 672 C CA . TYR A 1 94 ? -2.857 2.377 -7.207 1 60.25 94 TYR A CA 1
ATOM 673 C C . TYR A 1 94 ? -1.34 2.332 -7.07 1 60.25 94 TYR A C 1
ATOM 675 O O . TYR A 1 94 ? -0.716 3.316 -6.672 1 60.25 94 TYR A O 1
ATOM 683 N N . SER A 1 95 ? -0.932 1.115 -7.293 1 56.59 95 SER A N 1
ATOM 684 C CA . SER A 1 95 ? 0.524 1.098 -7.203 1 56.59 95 SER A CA 1
ATOM 685 C C . SER A 1 95 ? 1.153 2.01 -8.25 1 56.59 95 SER A C 1
ATOM 687 O O . SER A 1 95 ? 0.807 1.94 -9.43 1 56.59 95 SER A O 1
ATOM 689 N N . GLN A 1 96 ? 1.44 3.189 -7.754 1 50.31 96 GLN A N 1
ATOM 690 C CA . GLN A 1 96 ? 1.93 4.27 -8.602 1 50.31 96 GLN A CA 1
ATOM 691 C C . GLN A 1 96 ? 2.979 3.766 -9.586 1 50.31 96 GLN A C 1
ATOM 693 O O . GLN A 1 96 ? 3.07 4.262 -10.711 1 50.31 96 GLN A O 1
ATOM 698 N N . ALA A 1 97 ? 3.854 2.811 -9.164 1 48.25 97 ALA A N 1
ATOM 699 C CA . ALA A 1 97 ? 4.879 2.424 -10.133 1 48.25 97 ALA A CA 1
ATOM 700 C C . ALA A 1 97 ? 4.246 1.82 -11.391 1 48.25 97 ALA A C 1
ATOM 702 O O . ALA A 1 97 ? 4.914 1.658 -12.414 1 48.25 97 ALA A O 1
ATOM 703 N N . CYS A 1 98 ? 2.957 1.601 -11.211 1 56 98 CYS A N 1
ATOM 704 C CA . CYS A 1 98 ? 2.354 0.858 -12.312 1 56 98 CYS A CA 1
ATOM 705 C C . CYS A 1 98 ? 1.191 1.634 -12.922 1 56 98 CYS A C 1
ATOM 707 O O . CYS A 1 98 ? 0.381 2.215 -12.195 1 56 98 CYS A O 1
ATOM 709 N N . ASP A 1 99 ? 1.359 1.918 -14.133 1 62.56 99 ASP A N 1
ATOM 710 C CA . ASP A 1 99 ? 0.324 2.609 -14.898 1 62.56 99 ASP A CA 1
ATOM 711 C C . ASP A 1 99 ? -0.971 1.803 -14.922 1 62.56 99 ASP A C 1
ATOM 713 O O . ASP A 1 99 ? -2.014 2.307 -15.344 1 62.56 99 ASP A O 1
ATOM 717 N N . ALA A 1 100 ? -0.775 0.503 -14.391 1 75.56 100 ALA A N 1
ATOM 718 C CA . ALA A 1 100 ? -1.961 -0.348 -14.43 1 75.56 100 ALA A CA 1
ATOM 719 C C . ALA A 1 100 ? -1.833 -1.515 -13.453 1 75.56 100 ALA A C 1
ATOM 721 O O . ALA A 1 100 ? -0.724 -1.972 -13.164 1 75.56 100 ALA A O 1
ATOM 722 N N . PRO A 1 101 ? -2.896 -2.008 -13 1 84.69 101 PRO A N 1
ATOM 723 C CA . PRO A 1 101 ? -2.873 -3.242 -12.211 1 84.69 101 PRO A CA 1
ATOM 724 C C . PRO A 1 101 ? -2.371 -4.441 -13.016 1 84.69 101 PRO A C 1
ATOM 726 O O . PRO A 1 101 ? -2.395 -4.422 -14.242 1 84.69 101 PRO A O 1
ATOM 729 N N . PRO A 1 102 ? -1.882 -5.469 -12.281 1 91.06 102 PRO A N 1
ATOM 730 C CA . PRO A 1 102 ? -1.439 -6.656 -13.023 1 91.06 102 PRO A CA 1
ATOM 731 C C . PRO A 1 102 ? -2.564 -7.305 -13.82 1 9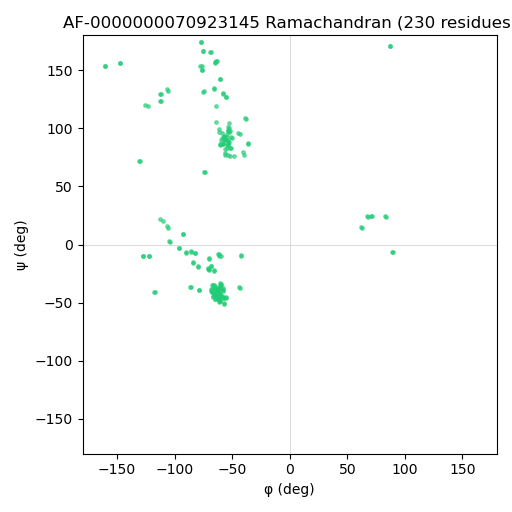1.06 102 PRO A C 1
ATOM 733 O O . PRO A 1 102 ? -3.713 -7.336 -13.367 1 91.06 102 PRO A O 1
ATOM 736 N N . THR A 1 103 ? -2.125 -7.77 -14.992 1 91.69 103 THR A N 1
ATOM 737 C CA . THR A 1 103 ? -3.066 -8.555 -15.781 1 91.69 103 THR A CA 1
ATOM 738 C C . THR A 1 103 ? -3.229 -9.953 -15.195 1 91.69 103 THR A C 1
ATOM 740 O O . THR A 1 103 ? -2.441 -10.375 -14.344 1 91.69 103 THR A O 1
ATOM 743 N N . THR A 1 104 ? -4.312 -10.648 -15.711 1 95.25 104 THR A N 1
ATOM 744 C CA . THR A 1 104 ? -4.5 -12.039 -15.305 1 95.25 104 THR A CA 1
ATOM 745 C C . THR A 1 104 ? -3.277 -12.875 -15.664 1 95.25 104 THR A C 1
ATOM 747 O O . THR A 1 104 ? -2.838 -13.711 -14.867 1 95.25 104 THR A O 1
ATOM 750 N N . ALA A 1 105 ? -2.707 -12.648 -16.781 1 96 105 ALA A N 1
ATOM 751 C CA . ALA A 1 105 ? -1.521 -13.383 -17.219 1 96 105 ALA A CA 1
ATOM 752 C C . ALA A 1 105 ? -0.338 -13.109 -16.297 1 96 105 ALA A C 1
ATOM 754 O O . ALA A 1 105 ? 0.435 -14.016 -15.977 1 96 105 ALA A O 1
ATOM 755 N N . GLU A 1 106 ? -0.212 -11.906 -15.891 1 95.06 106 GLU A N 1
ATOM 756 C CA . GLU A 1 106 ? 0.875 -11.555 -14.984 1 95.06 106 GLU A CA 1
ATOM 757 C C . GLU A 1 106 ? 0.678 -12.195 -13.609 1 95.06 106 GLU A C 1
ATOM 759 O O . GLU A 1 106 ? 1.635 -12.68 -13 1 95.06 106 GLU A O 1
ATOM 764 N N . ILE A 1 107 ? -0.577 -12.18 -13.18 1 97.38 107 ILE A N 1
ATOM 765 C CA . ILE A 1 107 ? -0.876 -12.828 -11.906 1 97.38 107 ILE A CA 1
ATOM 766 C C . ILE A 1 107 ? -0.558 -14.32 -12 1 97.38 107 ILE A C 1
ATOM 768 O O . ILE A 1 107 ? -0.01 -14.898 -11.055 1 97.38 107 ILE A O 1
ATOM 772 N N . GLN A 1 108 ? -0.893 -14.914 -13.109 1 97.94 108 GLN A N 1
ATOM 773 C CA . GLN A 1 108 ? -0.595 -16.328 -13.312 1 97.94 108 GLN A CA 1
ATOM 774 C C . GLN A 1 108 ? 0.908 -16.594 -13.25 1 97.94 108 GLN A C 1
ATOM 776 O O . GLN A 1 108 ? 1.353 -17.547 -12.602 1 97.94 108 GLN A O 1
ATOM 781 N N . LYS A 1 109 ? 1.692 -15.773 -13.844 1 98.12 109 LYS A N 1
ATOM 782 C CA . LYS A 1 109 ? 3.145 -15.922 -13.844 1 98.12 109 LYS A CA 1
ATOM 783 C C . LYS A 1 109 ? 3.715 -15.758 -12.438 1 98.12 109 LYS A C 1
ATOM 785 O O . LYS A 1 109 ? 4.59 -16.516 -12.023 1 98.12 109 LYS A O 1
ATOM 790 N N . ILE A 1 110 ? 3.23 -14.797 -11.773 1 98.06 110 ILE A N 1
ATOM 791 C CA . ILE A 1 110 ? 3.67 -14.57 -10.398 1 98.06 110 ILE A CA 1
ATOM 792 C C . ILE A 1 110 ? 3.328 -15.789 -9.539 1 98.06 110 ILE A C 1
ATOM 794 O O . ILE A 1 110 ? 4.172 -16.281 -8.789 1 98.06 110 ILE A O 1
ATOM 798 N N . ALA A 1 111 ? 2.076 -16.281 -9.688 1 98.81 111 ALA A N 1
ATOM 799 C CA . ALA A 1 111 ? 1.622 -17.438 -8.914 1 98.81 111 ALA A CA 1
ATOM 800 C C . ALA A 1 111 ? 2.475 -18.656 -9.203 1 98.81 111 ALA A C 1
ATOM 802 O O . ALA A 1 111 ? 2.863 -19.391 -8.281 1 98.81 111 ALA A O 1
ATOM 803 N N . GLU A 1 112 ? 2.775 -18.891 -10.43 1 98.69 112 GLU A N 1
ATOM 804 C CA . GLU A 1 112 ? 3.602 -20.031 -10.812 1 98.69 112 GLU A CA 1
ATOM 805 C C . GLU A 1 112 ? 4.988 -19.938 -10.188 1 98.69 112 GLU A C 1
ATOM 807 O O . GLU A 1 112 ? 5.508 -20.938 -9.672 1 98.69 112 GLU A O 1
ATOM 812 N N . TRP A 1 113 ? 5.562 -18.828 -10.227 1 98.75 113 TRP A N 1
ATOM 813 C CA . TRP A 1 113 ? 6.875 -18.641 -9.617 1 98.75 113 TRP A CA 1
ATOM 814 C C . TRP A 1 113 ? 6.82 -18.891 -8.117 1 98.75 113 TRP A C 1
ATOM 816 O O . TRP A 1 113 ? 7.633 -19.641 -7.578 1 98.75 113 TRP A O 1
ATOM 826 N N . LEU A 1 114 ? 5.809 -18.297 -7.453 1 98.75 114 LEU A N 1
ATOM 827 C CA . LEU A 1 114 ? 5.68 -18.438 -6.008 1 98.75 114 LEU A CA 1
ATOM 828 C C . LEU A 1 114 ? 5.523 -19.906 -5.621 1 98.75 114 LEU A C 1
ATOM 830 O O . LEU A 1 114 ? 6.016 -20.328 -4.574 1 98.75 114 LEU A O 1
ATOM 834 N N . SER A 1 115 ? 4.863 -20.641 -6.43 1 98.62 115 SER A N 1
ATOM 835 C CA . SER A 1 115 ? 4.582 -22.031 -6.117 1 98.62 115 SER A CA 1
ATOM 836 C C . SER A 1 115 ? 5.855 -22.875 -6.137 1 98.62 115 SER A C 1
ATOM 838 O O . SER A 1 115 ? 5.879 -23.984 -5.617 1 98.62 115 SER A O 1
ATOM 840 N N . THR A 1 116 ? 6.918 -22.391 -6.773 1 98.25 116 THR A N 1
ATOM 841 C CA . THR A 1 116 ? 8.156 -23.156 -6.891 1 98.25 116 THR A CA 1
ATOM 842 C C . THR A 1 116 ? 9.039 -22.953 -5.664 1 98.25 116 THR A C 1
ATOM 844 O O . THR A 1 116 ? 10.07 -23.594 -5.52 1 98.25 116 THR A O 1
ATOM 847 N N . LEU A 1 117 ? 8.641 -22.141 -4.867 1 96.94 117 LEU A N 1
ATOM 848 C CA . LEU A 1 117 ? 9.492 -21.719 -3.762 1 96.94 117 LEU A CA 1
ATOM 849 C C . LEU A 1 117 ? 9.242 -22.578 -2.529 1 96.94 117 LEU A C 1
ATOM 851 O O . LEU A 1 117 ? 8.156 -23.125 -2.359 1 96.94 117 LEU A O 1
ATOM 855 N N . MET B 1 1 ? 80.625 20.219 10.898 1 35.03 1 MET B N 1
ATOM 856 C CA . MET B 1 1 ? 79.688 20.406 9.812 1 35.03 1 MET B CA 1
ATOM 857 C C . MET B 1 1 ? 78.562 19.391 9.906 1 35.03 1 MET B C 1
ATOM 859 O O . MET B 1 1 ? 78.75 18.203 9.727 1 35.03 1 MET B O 1
ATOM 863 N N . SER B 1 2 ? 77.562 19.594 10.867 1 42.78 2 SER B N 1
ATOM 864 C CA . SER B 1 2 ? 76.438 18.75 11.336 1 42.78 2 SER B CA 1
ATOM 865 C C . SER B 1 2 ? 75.438 18.5 10.227 1 42.78 2 SER B C 1
ATOM 867 O O . SER B 1 2 ? 75.25 19.375 9.375 1 42.78 2 SER B O 1
ATOM 869 N N . PRO B 1 3 ? 75.188 17.188 9.805 1 48.34 3 PRO B N 1
ATOM 870 C CA . PRO B 1 3 ? 74.25 16.75 8.75 1 48.34 3 PRO B CA 1
ATOM 871 C C . PRO B 1 3 ? 72.812 17.219 8.977 1 48.34 3 PRO B C 1
ATOM 873 O O . PRO B 1 3 ? 72.25 17 10.055 1 48.34 3 PRO B O 1
ATOM 876 N N . ARG B 1 4 ? 72.375 18.422 8.641 1 48.62 4 ARG B N 1
ATOM 877 C CA . ARG B 1 4 ? 71 18.891 8.711 1 48.62 4 ARG B CA 1
ATOM 878 C C . ARG B 1 4 ? 70.062 17.953 7.965 1 48.62 4 ARG B C 1
ATOM 880 O O . ARG B 1 4 ? 70.188 17.812 6.746 1 48.62 4 ARG B O 1
ATOM 887 N N . PHE B 1 5 ? 69.688 16.812 8.5 1 44.41 5 PHE B N 1
ATOM 888 C CA . PHE B 1 5 ? 68.688 15.922 7.926 1 44.41 5 PHE B CA 1
ATOM 889 C C . PHE B 1 5 ? 67.375 16.672 7.602 1 44.41 5 PHE B C 1
ATOM 891 O O . PHE B 1 5 ? 66.875 17.375 8.453 1 44.41 5 PHE B O 1
ATOM 898 N N . ALA B 1 6 ? 67.188 17.078 6.344 1 46 6 ALA B N 1
ATOM 899 C CA . ALA B 1 6 ? 66 17.703 5.785 1 46 6 ALA B CA 1
ATOM 900 C C . ALA B 1 6 ? 64.75 16.797 5.945 1 46 6 ALA B C 1
ATOM 902 O O . ALA B 1 6 ? 64.812 15.609 5.641 1 46 6 ALA B O 1
ATOM 903 N N . PHE B 1 7 ? 63.969 17 6.965 1 43.03 7 PHE B N 1
ATOM 904 C CA . PHE B 1 7 ? 62.688 16.375 7.23 1 43.03 7 PHE B CA 1
ATOM 905 C C . PHE B 1 7 ? 61.75 16.531 6.039 1 43.03 7 PHE B C 1
ATOM 907 O O . PHE B 1 7 ? 61.469 17.656 5.594 1 43.03 7 PHE B O 1
ATOM 914 N N . ALA B 1 8 ? 61.75 15.586 5.07 1 47.88 8 ALA B N 1
ATOM 915 C CA . ALA B 1 8 ? 60.812 15.539 3.963 1 47.88 8 ALA B CA 1
ATOM 916 C C . ALA B 1 8 ? 59.375 15.516 4.477 1 47.88 8 ALA B C 1
ATOM 918 O O . ALA B 1 8 ? 59 14.633 5.254 1 47.88 8 ALA B O 1
ATOM 919 N N . CYS B 1 9 ? 58.688 16.672 4.672 1 43.5 9 CYS B N 1
ATOM 920 C CA . CYS B 1 9 ? 57.281 16.797 5 1 43.5 9 CYS B CA 1
ATOM 921 C C . CYS B 1 9 ? 56.406 16.094 3.969 1 43.5 9 CYS B C 1
ATOM 923 O O . CYS B 1 9 ? 56.438 16.438 2.787 1 43.5 9 CYS B O 1
ATOM 925 N N . THR B 1 10 ? 56.312 14.75 4.016 1 46.81 10 THR B N 1
ATOM 926 C CA . THR B 1 10 ? 55.344 14.047 3.172 1 46.81 10 THR B CA 1
ATOM 927 C C . THR B 1 10 ? 53.938 14.633 3.352 1 46.81 10 THR B C 1
ATOM 929 O O . THR B 1 10 ? 53.438 14.75 4.477 1 46.81 10 THR B O 1
ATOM 932 N N . ALA B 1 11 ? 53.469 15.539 2.486 1 46.91 11 ALA B N 1
ATOM 933 C CA . ALA B 1 11 ? 52.125 16.109 2.352 1 46.91 11 ALA B CA 1
ATOM 934 C C . ALA B 1 11 ? 51.062 15.008 2.229 1 46.91 11 ALA B C 1
ATOM 936 O O . ALA B 1 11 ? 51.156 14.164 1.331 1 46.91 11 ALA B O 1
ATOM 937 N N . GLY B 1 12 ? 50.562 14.5 3.336 1 46.72 12 GLY B N 1
ATOM 938 C CA . GLY B 1 12 ? 49.469 13.57 3.354 1 46.72 12 GLY B CA 1
ATOM 939 C C . GLY B 1 12 ? 48.25 14.062 2.572 1 46.72 12 GLY B C 1
ATOM 940 O O . GLY B 1 12 ? 47.781 15.18 2.791 1 46.72 12 GLY B O 1
ATOM 941 N N . ALA B 1 13 ? 47.969 13.547 1.371 1 50.28 13 ALA B N 1
ATOM 942 C CA . ALA B 1 13 ? 46.781 13.812 0.535 1 50.28 13 ALA B CA 1
ATOM 943 C C . ALA B 1 13 ? 45.5 13.453 1.27 1 50.28 13 ALA B C 1
ATOM 945 O O . ALA B 1 13 ? 45.281 12.289 1.602 1 50.28 13 ALA B O 1
ATOM 946 N N . VAL B 1 14 ? 44.969 14.398 2.059 1 47.12 14 VAL B N 1
ATOM 947 C CA . VAL B 1 14 ? 43.656 14.203 2.631 1 47.12 14 VAL B CA 1
ATOM 948 C C . VAL B 1 14 ? 42.625 14.008 1.514 1 47.12 14 VAL B C 1
ATOM 950 O O . VAL B 1 14 ? 42.406 14.906 0.696 1 47.12 14 VAL B O 1
ATOM 953 N N . LEU B 1 15 ? 42.375 12.773 1.129 1 49.91 15 LEU B N 1
ATOM 954 C CA . LEU B 1 15 ? 41.25 12.43 0.253 1 49.91 15 LEU B CA 1
ATOM 955 C C . LEU B 1 15 ? 39.938 12.938 0.831 1 49.91 15 LEU B C 1
ATOM 957 O O . LEU B 1 15 ? 39.531 12.539 1.932 1 49.91 15 LEU B O 1
ATOM 961 N N . LEU B 1 16 ? 39.438 14.141 0.433 1 47.41 16 LEU B N 1
ATOM 962 C CA . LEU B 1 16 ? 38.125 14.672 0.731 1 47.41 16 LEU B CA 1
ATOM 963 C C . LEU B 1 16 ? 37.031 13.75 0.197 1 47.41 16 LEU B C 1
ATOM 965 O O . LEU B 1 16 ? 36.875 13.617 -1.018 1 47.41 16 LEU B O 1
ATOM 969 N N . ALA B 1 17 ? 36.562 12.805 0.954 1 47.5 17 ALA B N 1
ATOM 970 C CA . ALA B 1 17 ? 35.375 12 0.645 1 47.5 17 ALA B CA 1
ATOM 971 C C . ALA B 1 17 ? 34.125 12.875 0.516 1 47.5 17 ALA B C 1
ATOM 973 O O . ALA B 1 17 ? 33.688 13.477 1.495 1 47.5 17 ALA B O 1
ATOM 974 N N . THR B 1 18 ? 33.812 13.453 -0.642 1 45.47 18 THR B N 1
ATOM 975 C CA . THR B 1 18 ? 32.531 14.109 -0.897 1 45.47 18 THR B CA 1
ATOM 976 C C . THR B 1 18 ? 31.375 13.141 -0.692 1 45.47 18 THR B C 1
ATOM 978 O O . THR B 1 18 ? 31.266 12.141 -1.397 1 45.47 18 THR B O 1
ATOM 981 N N . SER B 1 19 ? 30.891 13.008 0.516 1 45.25 19 SER B N 1
ATOM 982 C CA . SER B 1 19 ? 29.641 12.281 0.746 1 45.25 19 SER B CA 1
ATOM 983 C C . SER B 1 19 ? 28.5 12.883 -0.066 1 45.25 19 SER B C 1
ATOM 985 O O . SER B 1 19 ? 28.156 14.055 0.111 1 45.25 19 SER B O 1
ATOM 987 N N . PHE B 1 20 ? 28.219 12.43 -1.239 1 38.72 20 PHE B N 1
ATOM 988 C CA . PHE B 1 20 ? 26.984 12.75 -1.938 1 38.72 20 PHE B CA 1
ATOM 989 C C . PHE B 1 20 ? 25.766 12.477 -1.05 1 38.72 20 PHE B C 1
ATOM 991 O O . PHE B 1 20 ? 25.422 11.32 -0.792 1 38.72 20 PHE B O 1
ATOM 998 N N . ALA B 1 21 ? 25.438 13.336 -0.049 1 36.09 21 ALA B N 1
ATOM 999 C CA . ALA B 1 21 ? 24.125 13.219 0.574 1 36.09 21 ALA B CA 1
ATOM 1000 C C . ALA B 1 21 ? 23.016 13.234 -0.477 1 36.09 21 ALA B C 1
ATOM 1002 O O . ALA B 1 21 ? 22.984 14.117 -1.336 1 36.09 21 ALA B O 1
ATOM 1003 N N . ALA B 1 22 ? 22.438 12.156 -0.897 1 38.25 22 ALA B N 1
ATOM 1004 C CA . ALA B 1 22 ? 21.219 12.133 -1.683 1 38.25 22 ALA B CA 1
ATOM 1005 C C . ALA B 1 22 ? 20.219 13.172 -1.175 1 38.25 22 ALA B C 1
ATOM 1007 O O . ALA B 1 22 ? 19.766 13.094 -0.032 1 38.25 22 ALA B O 1
ATOM 1008 N N . SER B 1 23 ? 20.328 14.398 -1.49 1 37.12 23 SER B N 1
ATOM 1009 C CA . SER B 1 23 ? 19.391 15.453 -1.127 1 37.12 23 SER B CA 1
ATOM 1010 C C . SER B 1 23 ? 17.953 15.008 -1.354 1 37.12 23 SER B C 1
ATOM 1012 O O . SER B 1 23 ? 17.609 14.508 -2.428 1 37.12 23 SER B O 1
ATOM 1014 N N . ALA B 1 24 ? 17.219 14.516 -0.394 1 43.66 24 ALA B N 1
ATOM 1015 C CA . ALA B 1 24 ? 15.766 14.438 -0.503 1 43.66 24 ALA B CA 1
ATOM 1016 C C . ALA B 1 24 ? 15.203 15.641 -1.25 1 43.66 24 ALA B C 1
ATOM 1018 O O . ALA B 1 24 ? 15.461 16.781 -0.872 1 43.66 24 ALA B O 1
ATOM 1019 N N . VAL B 1 25 ? 15.125 15.617 -2.6 1 45.75 25 VAL B N 1
ATOM 1020 C CA . VAL B 1 25 ? 14.633 16.719 -3.426 1 45.75 25 VAL B CA 1
ATOM 1021 C C . VAL B 1 25 ? 13.242 17.141 -2.945 1 45.75 25 VAL B C 1
ATOM 1023 O O . VAL B 1 25 ? 12.305 16.344 -2.957 1 45.75 25 VAL B O 1
ATOM 1026 N N . ASP B 1 26 ? 13.133 18 -1.974 1 50.03 26 ASP B N 1
ATOM 1027 C CA . ASP B 1 26 ? 11.914 18.766 -1.696 1 50.03 26 ASP B CA 1
ATOM 1028 C C . ASP B 1 26 ? 11.242 19.219 -2.99 1 50.03 26 ASP B C 1
ATOM 1030 O O . ASP B 1 26 ? 11.922 19.516 -3.975 1 50.03 26 ASP B O 1
ATOM 1034 N N . ARG B 1 27 ? 10.125 18.656 -3.324 1 58.91 27 ARG B N 1
ATOM 1035 C CA . ARG B 1 27 ? 9.383 19.094 -4.5 1 58.91 27 ARG B CA 1
ATOM 1036 C C . ARG B 1 27 ? 8.68 20.422 -4.238 1 58.91 27 ARG B C 1
ATOM 1038 O O . ARG B 1 27 ? 7.477 20.453 -3.973 1 58.91 27 ARG B O 1
ATOM 1045 N N . PRO B 1 28 ? 9.375 21.5 -3.969 1 64.75 28 PRO B N 1
ATOM 1046 C CA . PRO B 1 28 ? 8.922 22.812 -3.496 1 64.75 28 PRO B CA 1
ATOM 1047 C C . PRO B 1 28 ? 7.66 23.281 -4.207 1 64.75 28 PRO B C 1
ATOM 1049 O O . PRO B 1 28 ? 6.898 24.094 -3.654 1 64.75 28 PRO B O 1
ATOM 1052 N N . GLY B 1 29 ? 7.227 22.688 -5.172 1 79.06 29 GLY B N 1
ATOM 1053 C CA . GLY B 1 29 ? 6.109 23.25 -5.914 1 79.06 29 GLY B CA 1
ATOM 1054 C C . GLY B 1 29 ? 4.797 22.531 -5.648 1 79.06 29 GLY B C 1
ATOM 1055 O O . GLY B 1 29 ? 3.727 23.062 -5.945 1 79.06 29 GLY B O 1
ATOM 1056 N N . MET B 1 30 ? 4.848 21.641 -4.832 1 90 30 MET B N 1
ATOM 1057 C CA . MET B 1 30 ? 3.588 20.938 -4.637 1 90 30 MET B CA 1
ATOM 1058 C C . MET B 1 30 ? 2.949 21.312 -3.307 1 90 30 MET B C 1
ATOM 1060 O O . MET B 1 30 ? 3.637 21.406 -2.287 1 90 30 MET B O 1
ATOM 1064 N N . GLY B 1 31 ? 1.6 21.609 -3.342 1 95.31 31 GLY B N 1
ATOM 1065 C CA . GLY B 1 31 ? 0.847 21.828 -2.119 1 95.31 31 GLY B CA 1
ATOM 1066 C C . GLY B 1 31 ? 0.498 20.547 -1.391 1 95.31 31 GLY B C 1
ATOM 1067 O O . GLY B 1 31 ? 0.838 19.453 -1.849 1 95.31 31 GLY B O 1
ATOM 1068 N N . GLY B 1 32 ? -0.078 20.625 -0.225 1 96.88 32 GLY B N 1
ATOM 1069 C CA . GLY B 1 32 ? -0.42 19.5 0.629 1 96.88 32 GLY B CA 1
ATOM 1070 C C . GLY B 1 32 ? -1.297 18.469 -0.06 1 96.88 32 GLY B C 1
ATOM 1071 O O . GLY B 1 32 ? -1.043 17.266 0.032 1 96.88 32 GLY B O 1
ATOM 1072 N N . ALA B 1 33 ? -2.32 19.016 -0.74 1 96.69 33 ALA B N 1
ATOM 1073 C CA . ALA B 1 33 ? -3.229 18.109 -1.447 1 96.69 33 ALA B CA 1
ATOM 1074 C C . ALA B 1 33 ? -2.496 17.344 -2.539 1 96.69 33 ALA B C 1
ATOM 1076 O O . ALA B 1 33 ? -2.699 16.125 -2.699 1 96.69 33 ALA B O 1
ATOM 1077 N N . GLU B 1 34 ? -1.689 18.016 -3.252 1 94 34 GLU B N 1
ATOM 1078 C CA . GLU B 1 34 ? -0.921 17.391 -4.324 1 94 34 GLU B CA 1
ATOM 1079 C C . GLU B 1 34 ? 0.044 16.344 -3.777 1 94 34 GLU B C 1
ATOM 1081 O O . GLU B 1 34 ? 0.164 15.25 -4.332 1 94 34 GLU B O 1
ATOM 1086 N N . LEU B 1 35 ? 0.675 16.641 -2.686 1 93.06 35 LEU B N 1
ATOM 1087 C CA . LEU B 1 35 ? 1.623 15.719 -2.059 1 93.06 35 LEU B CA 1
ATOM 1088 C C . LEU B 1 35 ? 0.908 14.492 -1.511 1 93.06 35 LEU B C 1
ATOM 1090 O O . LEU B 1 35 ? 1.438 13.383 -1.579 1 93.06 35 LEU B O 1
ATOM 1094 N N . PHE B 1 36 ? -0.266 14.688 -1.032 1 93.88 36 PHE B N 1
ATOM 1095 C CA . PHE B 1 36 ? -1.1 13.602 -0.53 1 93.88 36 PHE B CA 1
ATOM 1096 C C . PHE B 1 36 ? -1.386 12.586 -1.63 1 93.88 36 PHE B C 1
ATOM 1098 O O . PHE B 1 36 ? -1.356 11.375 -1.388 1 93.88 36 PHE B O 1
ATOM 1105 N N . ASN B 1 37 ? -1.576 13.055 -2.818 1 89.69 37 ASN B N 1
ATOM 1106 C CA . ASN B 1 37 ? -1.794 12.203 -3.98 1 89.69 37 ASN B CA 1
ATOM 1107 C C . ASN B 1 37 ? -0.483 11.625 -4.508 1 89.69 37 ASN B C 1
ATOM 1109 O O . ASN B 1 37 ? -0.409 10.445 -4.844 1 89.69 37 ASN B O 1
ATOM 1113 N N . PHE B 1 38 ? 0.478 12.492 -4.465 1 86.25 38 PHE B N 1
ATOM 1114 C CA . PHE B 1 38 ? 1.765 12.125 -5.043 1 86.25 38 PHE B CA 1
ATOM 1115 C C . PHE B 1 38 ? 2.383 10.953 -4.289 1 86.25 38 PHE B C 1
ATOM 1117 O O . PHE B 1 38 ? 2.908 10.023 -4.902 1 86.25 38 PHE B O 1
ATOM 1124 N N . HIS B 1 39 ? 2.244 10.961 -2.98 1 89.12 39 HIS B N 1
ATOM 1125 C CA . HIS B 1 39 ? 2.826 9.898 -2.164 1 89.12 39 HIS B CA 1
ATOM 1126 C C . HIS B 1 39 ? 1.823 8.773 -1.93 1 89.12 39 HIS B C 1
ATOM 1128 O O . HIS B 1 39 ? 2.033 7.922 -1.062 1 89.12 39 HIS B O 1
ATOM 1134 N N . SER B 1 40 ? 0.713 8.797 -2.588 1 88.62 40 SER B N 1
ATOM 1135 C CA . SER B 1 40 ? -0.291 7.742 -2.658 1 88.62 40 SER B CA 1
ATOM 1136 C C . SER B 1 40 ? -0.983 7.551 -1.312 1 88.62 40 SER B C 1
ATOM 1138 O O . SER B 1 40 ? -1.461 6.453 -1.006 1 88.62 40 SER B O 1
ATOM 1140 N N . CYS B 1 41 ? -0.977 8.609 -0.445 1 93.12 41 CYS B N 1
ATOM 1141 C CA . CYS B 1 41 ? -1.707 8.539 0.815 1 93.12 41 CYS B CA 1
ATOM 1142 C C . CYS B 1 41 ? -3.193 8.305 0.572 1 93.12 41 CYS B C 1
ATOM 1144 O O . CYS B 1 41 ? -3.842 7.566 1.316 1 93.12 41 CYS B O 1
ATOM 1146 N N . VAL B 1 42 ? -3.676 8.875 -0.534 1 92.69 42 VAL B N 1
ATOM 1147 C CA . VAL B 1 42 ? -5.098 8.891 -0.871 1 92.69 42 VAL B CA 1
ATOM 1148 C C . VAL B 1 42 ? -5.578 7.465 -1.142 1 92.69 42 VAL B C 1
ATOM 1150 O O . VAL B 1 42 ? -6.754 7.152 -0.949 1 92.69 42 VAL B O 1
ATOM 1153 N N . ASN B 1 43 ? -4.676 6.582 -1.477 1 89.69 43 ASN B N 1
ATOM 1154 C CA . ASN B 1 43 ? -5.055 5.23 -1.87 1 89.69 43 ASN B CA 1
ATOM 1155 C C . ASN B 1 43 ? -5.582 4.426 -0.683 1 89.69 43 ASN B C 1
ATOM 1157 O O . ASN B 1 43 ? -6.371 3.494 -0.858 1 89.69 43 ASN B O 1
ATOM 1161 N N . CYS B 1 44 ? -5.203 4.855 0.466 1 94.19 44 CYS B N 1
ATOM 1162 C CA . CYS B 1 44 ? -5.652 4.129 1.648 1 94.19 44 CYS B CA 1
ATOM 1163 C C . CYS B 1 44 ? -6.523 5.008 2.535 1 94.19 44 CYS B C 1
ATOM 1165 O O . CYS B 1 44 ? -7.539 4.555 3.062 1 94.19 44 CYS B O 1
ATOM 1167 N N . HIS B 1 45 ? -6.121 6.258 2.682 1 96.81 45 HIS B N 1
ATOM 1168 C CA . HIS B 1 45 ? -6.84 7.137 3.596 1 96.81 45 HIS B CA 1
ATOM 1169 C C . HIS B 1 45 ? -8.055 7.758 2.92 1 96.81 45 HIS B C 1
ATOM 1171 O O . HIS B 1 45 ? -8.938 8.305 3.592 1 96.81 45 HIS B O 1
ATOM 1177 N N . GLY B 1 46 ? -8.117 7.688 1.59 1 95.25 46 GLY B N 1
ATOM 1178 C CA . GLY B 1 46 ? -9.273 8.18 0.854 1 95.25 46 GLY B CA 1
ATOM 1179 C C . GLY B 1 46 ? -9.188 9.656 0.53 1 95.25 46 GLY B C 1
ATOM 1180 O O . GLY B 1 46 ? -8.32 10.359 1.041 1 95.25 46 GLY B O 1
ATOM 1181 N N . ALA B 1 47 ? -10.156 10.062 -0.313 1 94.56 47 ALA B N 1
ATOM 1182 C CA . ALA B 1 47 ? -10.227 11.469 -0.689 1 94.56 47 ALA B CA 1
ATOM 1183 C C . ALA B 1 47 ? -10.32 12.367 0.545 1 94.56 47 ALA B C 1
ATOM 1185 O O . ALA B 1 47 ? -11.086 12.086 1.465 1 94.56 47 ALA B O 1
ATOM 1186 N N . GLU B 1 48 ? -9.383 13.375 0.622 1 97.12 48 GLU B N 1
ATOM 1187 C CA . GLU B 1 48 ? -9.336 14.352 1.71 1 97.12 48 GLU B CA 1
ATOM 1188 C C . GLU B 1 48 ? -9.07 13.664 3.049 1 97.12 48 GLU B C 1
ATOM 1190 O O . GLU B 1 48 ? -9.367 14.227 4.105 1 97.12 48 GLU B O 1
ATOM 1195 N N . GLY B 1 49 ? -8.648 12.406 2.996 1 97.94 49 GLY B N 1
ATOM 1196 C CA . GLY B 1 49 ? -8.359 11.695 4.227 1 97.94 49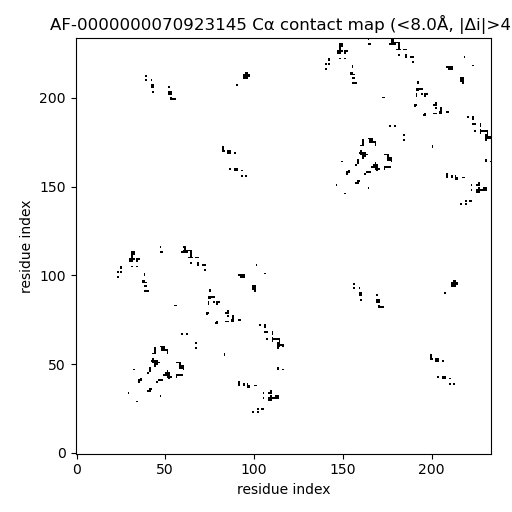 GLY B CA 1
ATOM 1197 C C . GLY B 1 49 ? -9.602 11.344 5.027 1 97.94 49 GLY B C 1
ATOM 1198 O O . GLY B 1 49 ? -9.531 11.188 6.246 1 97.94 49 GLY B O 1
ATOM 1199 N N . LYS B 1 50 ? -10.789 11.227 4.434 1 98 50 LYS B N 1
ATOM 1200 C CA . LYS B 1 50 ? -12.031 11.078 5.188 1 98 50 LYS B CA 1
ATOM 1201 C C . LYS B 1 50 ? -12.758 9.789 4.793 1 98 50 LYS B C 1
ATOM 1203 O O . LYS B 1 50 ? -13.695 9.367 5.473 1 98 50 LYS B O 1
ATOM 1208 N N . ASN B 1 51 ? -12.398 9.039 3.768 1 95.5 51 ASN B N 1
ATOM 1209 C CA . ASN B 1 51 ? -13.062 7.824 3.312 1 95.5 51 ASN B CA 1
ATOM 1210 C C . ASN B 1 51 ? -12.07 6.68 3.111 1 95.5 51 ASN B C 1
ATOM 1212 O O . ASN B 1 51 ? -11.898 6.191 1.994 1 95.5 51 ASN B O 1
ATOM 1216 N N . PRO B 1 52 ? -11.609 6.203 4.25 1 97.62 52 PRO B N 1
ATOM 1217 C CA . PRO B 1 52 ? -10.602 5.152 4.098 1 97.62 52 PRO B CA 1
ATOM 1218 C C . PRO B 1 52 ? -11.156 3.889 3.443 1 97.62 52 PRO B C 1
ATOM 1220 O O . PRO B 1 52 ? -12.352 3.611 3.551 1 97.62 52 PRO B O 1
ATOM 1223 N N . VAL B 1 53 ? -10.32 3.113 2.861 1 94.38 53 VAL B N 1
ATOM 1224 C CA . VAL B 1 53 ? -10.703 1.955 2.064 1 94.38 53 VAL B CA 1
ATOM 1225 C C . VAL B 1 53 ? -11.039 0.782 2.984 1 94.38 53 VAL B C 1
ATOM 1227 O O . VAL B 1 53 ? -11.656 -0.195 2.555 1 94.38 53 VAL B O 1
ATOM 1230 N N . SER B 1 54 ? -10.578 0.879 4.145 1 96.94 54 SER B N 1
ATOM 1231 C CA . SER B 1 54 ? -10.695 -0.184 5.141 1 96.94 54 SER B CA 1
ATOM 1232 C C . SER B 1 54 ? -10.82 0.386 6.547 1 96.94 54 SER B C 1
ATOM 1234 O O . SER B 1 54 ? -10.297 1.467 6.836 1 96.94 54 SER B O 1
ATOM 1236 N N . ARG B 1 55 ? -11.414 -0.392 7.473 1 97.12 55 ARG B N 1
ATOM 1237 C CA . ARG B 1 55 ? -11.523 0.022 8.867 1 97.12 55 ARG B CA 1
ATOM 1238 C C . ARG B 1 55 ? -10.164 0.002 9.555 1 97.12 55 ARG B C 1
ATOM 1240 O O . ARG B 1 55 ? -10 0.568 10.641 1 97.12 55 ARG B O 1
ATOM 1247 N N . LEU B 1 56 ? -9.188 -0.579 8.93 1 97.5 56 LEU B N 1
ATOM 1248 C CA . LEU B 1 56 ? -7.836 -0.655 9.477 1 97.5 56 LEU B CA 1
ATOM 1249 C C . LEU B 1 56 ? -7.066 0.632 9.195 1 97.5 56 LEU B C 1
ATOM 1251 O O . LEU B 1 56 ? -5.977 0.837 9.734 1 97.5 56 LEU B O 1
ATOM 1255 N N . VAL B 1 57 ? -7.66 1.502 8.398 1 97.81 57 VAL B N 1
ATOM 1256 C CA . VAL B 1 57 ? -7.078 2.783 8.023 1 97.81 57 VAL B CA 1
ATOM 1257 C C . VAL B 1 57 ? -7.883 3.924 8.641 1 97.81 57 VAL B C 1
ATOM 1259 O O . VAL B 1 57 ? -9.094 4.027 8.422 1 97.81 57 VAL B O 1
ATOM 1262 N N . PRO B 1 58 ? -7.176 4.781 9.43 1 98.19 58 PRO B N 1
ATOM 1263 C CA . PRO B 1 58 ? -7.957 5.848 10.07 1 98.19 58 PRO B CA 1
ATOM 1264 C C . PRO B 1 58 ? -8.32 6.969 9.102 1 98.19 58 PRO B C 1
ATOM 1266 O O . PRO B 1 58 ? -7.574 7.238 8.148 1 98.19 58 PRO B O 1
ATOM 1269 N N . SER B 1 59 ? -9.531 7.598 9.43 1 98.5 59 SER B N 1
ATOM 1270 C CA . SER B 1 59 ? -9.805 8.906 8.852 1 98.5 59 SER B CA 1
ATOM 1271 C C . SER B 1 59 ? -8.969 9.992 9.516 1 98.5 59 SER B C 1
ATOM 1273 O O . SER B 1 59 ? -8.906 10.078 10.742 1 98.5 59 SER B O 1
ATOM 1275 N N . ILE B 1 60 ? -8.352 10.805 8.688 1 98.75 60 ILE B N 1
ATOM 1276 C CA . ILE B 1 60 ? -7.41 11.742 9.281 1 98.75 60 ILE B CA 1
ATOM 1277 C C . ILE B 1 60 ? -7.734 13.164 8.82 1 98.75 60 ILE B C 1
ATOM 1279 O O . ILE B 1 60 ? -7.121 14.125 9.281 1 98.75 60 ILE B O 1
ATOM 1283 N N . GLY B 1 61 ? -8.617 13.312 7.863 1 98.75 61 GLY B N 1
ATOM 1284 C CA . GLY B 1 61 ? -9.047 14.641 7.469 1 98.75 61 GLY B CA 1
ATOM 1285 C C . GLY B 1 61 ? -9.648 15.438 8.609 1 98.75 61 GLY B C 1
ATOM 1286 O O . GLY B 1 61 ? -10.508 14.93 9.344 1 98.75 61 GLY B O 1
ATOM 1287 N N . GLY B 1 62 ? -9.195 16.625 8.789 1 98.69 62 GLY B N 1
ATOM 1288 C CA . GLY B 1 62 ? -9.75 17.516 9.805 1 98.69 62 GLY B CA 1
ATOM 1289 C C . GLY B 1 62 ? -9.062 17.375 11.148 1 98.69 62 GLY B C 1
ATOM 1290 O O . GLY B 1 62 ? -9.367 18.125 12.086 1 98.69 62 GLY B O 1
ATOM 1291 N N . MET B 1 63 ? -8.195 16.469 11.352 1 98.56 63 MET B N 1
ATOM 1292 C CA . MET B 1 63 ? -7.438 16.312 12.586 1 98.56 63 MET B CA 1
ATOM 1293 C C . MET B 1 63 ? -6.457 17.469 12.773 1 98.56 63 MET B C 1
ATOM 1295 O O . MET B 1 63 ? -6.176 18.203 11.828 1 98.56 63 MET B O 1
ATOM 1299 N N . ASP B 1 64 ? -5.961 17.578 13.961 1 98.75 64 ASP B N 1
ATOM 1300 C CA . ASP B 1 64 ? -4.953 18.594 14.258 1 98.75 64 ASP B CA 1
ATOM 1301 C C . ASP B 1 64 ? -3.654 18.312 13.508 1 98.75 64 ASP B C 1
ATOM 1303 O O . ASP B 1 64 ? -3.182 17.188 13.469 1 98.75 64 ASP B O 1
ATOM 1307 N N . ALA B 1 65 ? -3.133 19.406 12.914 1 98.81 65 ALA B N 1
ATOM 1308 C CA . ALA B 1 65 ? -1.959 19.25 12.055 1 98.81 65 ALA B CA 1
ATOM 1309 C C . ALA B 1 65 ? -0.795 18.641 12.828 1 98.81 65 ALA B C 1
ATOM 1311 O O . ALA B 1 65 ? -0.094 17.766 12.305 1 98.81 65 ALA B O 1
ATOM 1312 N N . ALA B 1 66 ? -0.585 19.125 14.016 1 98.81 66 ALA B N 1
ATOM 1313 C CA . ALA B 1 66 ? 0.54 18.625 14.812 1 98.81 66 ALA B CA 1
ATOM 1314 C C . ALA B 1 66 ? 0.37 17.141 15.141 1 98.81 66 ALA B C 1
ATOM 1316 O O . ALA B 1 66 ? 1.344 16.391 15.141 1 98.81 66 ALA B O 1
ATOM 1317 N N . GLU B 1 67 ? -0.851 16.734 15.406 1 98.69 67 GLU B N 1
ATOM 1318 C CA . GLU B 1 67 ? -1.132 15.328 15.703 1 98.69 67 GLU B CA 1
ATOM 1319 C C . GLU B 1 67 ? -0.89 14.445 14.484 1 98.69 67 GLU B C 1
ATOM 1321 O O . GLU B 1 67 ? -0.274 13.383 14.586 1 98.69 67 GLU B O 1
ATOM 1326 N N . ILE B 1 68 ? -1.356 14.898 13.328 1 98.75 68 ILE B N 1
ATOM 1327 C CA . ILE B 1 68 ? -1.152 14.141 12.094 1 98.75 68 ILE B CA 1
ATOM 1328 C C . ILE B 1 68 ? 0.342 14 11.812 1 98.75 68 ILE B C 1
ATOM 1330 O O . ILE B 1 68 ? 0.828 12.906 11.539 1 98.75 68 ILE B O 1
ATOM 1334 N N . GLU B 1 69 ? 1.039 15.133 11.875 1 98.69 69 GLU B N 1
ATOM 1335 C CA . GLU B 1 69 ? 2.473 15.156 11.602 1 98.69 69 GLU B CA 1
ATOM 1336 C C . GLU B 1 69 ? 3.225 14.195 12.523 1 98.69 69 GLU B C 1
ATOM 1338 O O . GLU B 1 69 ? 4.004 13.367 12.055 1 98.69 69 GLU B O 1
ATOM 1343 N N . GLU B 1 70 ? 2.959 14.305 13.797 1 98.56 70 GLU B N 1
ATOM 1344 C CA . GLU B 1 70 ? 3.666 13.484 14.766 1 98.56 70 GLU B CA 1
ATOM 1345 C C . GLU B 1 70 ? 3.402 12 14.531 1 98.56 70 GLU B C 1
ATOM 1347 O O . GLU B 1 70 ? 4.34 11.195 14.484 1 98.56 70 GLU B O 1
ATOM 1352 N N . ASN B 1 71 ? 2.154 11.609 14.359 1 98.44 71 ASN B N 1
ATOM 1353 C CA . ASN B 1 71 ? 1.804 10.211 14.148 1 98.44 71 ASN B CA 1
ATOM 1354 C C . ASN B 1 71 ? 2.432 9.656 12.867 1 98.44 71 ASN B C 1
ATOM 1356 O O . ASN B 1 71 ? 3.01 8.57 12.875 1 98.44 71 ASN B O 1
ATOM 1360 N N . ALA B 1 72 ? 2.334 10.469 11.828 1 98.25 72 ALA B N 1
ATOM 1361 C CA . ALA B 1 72 ? 2.875 10.023 10.547 1 98.25 72 ALA B CA 1
ATOM 1362 C C . ALA B 1 72 ? 4.387 9.828 10.625 1 98.25 72 ALA B C 1
ATOM 1364 O O . ALA B 1 72 ? 4.91 8.812 10.164 1 98.25 72 ALA B O 1
ATOM 1365 N N . LEU B 1 73 ? 5.066 10.719 11.203 1 97.75 73 LEU B N 1
ATOM 1366 C CA . LEU B 1 73 ? 6.52 10.625 11.281 1 97.75 73 LEU B CA 1
ATOM 1367 C C . LEU B 1 73 ? 6.945 9.461 12.172 1 97.75 73 LEU B C 1
ATOM 1369 O O . LEU B 1 73 ? 7.906 8.75 11.859 1 97.75 73 LEU B O 1
ATOM 1373 N N . ARG B 1 74 ? 6.23 9.227 13.281 1 98.25 74 ARG B N 1
ATOM 1374 C CA . ARG B 1 74 ? 6.539 8.086 14.148 1 98.25 74 ARG B CA 1
ATOM 1375 C C . ARG B 1 74 ? 6.375 6.77 13.398 1 98.25 74 ARG B C 1
ATOM 1377 O O . ARG B 1 74 ? 7.191 5.859 13.539 1 98.25 74 ARG B O 1
ATOM 1384 N N . ILE B 1 75 ? 5.309 6.672 12.633 1 97.75 75 ILE B N 1
ATOM 1385 C CA . ILE B 1 75 ? 5.047 5.461 11.859 1 97.75 75 ILE B CA 1
ATOM 1386 C C . ILE B 1 75 ? 6.137 5.281 10.805 1 97.75 75 ILE B C 1
ATOM 1388 O O . ILE B 1 75 ? 6.723 4.203 10.688 1 97.75 75 ILE B O 1
ATOM 1392 N N . LEU B 1 76 ? 6.477 6.34 10.07 1 94.5 76 LEU B N 1
ATOM 1393 C CA . LEU B 1 76 ? 7.41 6.242 8.953 1 94.5 76 LEU B CA 1
ATOM 1394 C C . LEU B 1 76 ? 8.828 6.004 9.453 1 94.5 76 LEU B C 1
ATOM 1396 O O . LEU B 1 76 ? 9.656 5.43 8.734 1 94.5 76 LEU B O 1
ATOM 1400 N N . ARG B 1 77 ? 9.117 6.34 10.719 1 94.88 77 ARG B N 1
ATOM 1401 C CA . ARG B 1 77 ? 10.422 6.117 11.32 1 94.88 77 ARG B CA 1
ATOM 1402 C C . ARG B 1 77 ? 10.492 4.746 11.984 1 94.88 77 ARG B C 1
ATOM 1404 O O . ARG B 1 77 ? 11.531 4.371 12.539 1 94.88 77 ARG B O 1
ATOM 1411 N N . GLY B 1 78 ? 9.375 4.059 12.023 1 95.19 78 GLY B N 1
ATOM 1412 C CA . GLY B 1 78 ? 9.352 2.719 12.586 1 95.19 78 GLY B CA 1
ATOM 1413 C C . GLY B 1 78 ? 9.234 2.709 14.102 1 95.19 78 GLY B C 1
ATOM 1414 O O . GLY B 1 78 ? 9.617 1.733 14.75 1 95.19 78 GLY B O 1
ATOM 1415 N N . GLU B 1 79 ? 8.672 3.785 14.648 1 97.62 79 GLU B N 1
ATOM 1416 C CA . GLU B 1 79 ? 8.594 3.938 16.094 1 97.62 79 GLU B CA 1
ATOM 1417 C C . GLU B 1 79 ? 7.242 3.473 16.641 1 97.62 79 GLU B C 1
ATOM 1419 O O . GLU B 1 79 ? 7.023 3.453 17.844 1 97.62 79 GLU B O 1
ATOM 1424 N N . THR B 1 80 ? 6.336 3.064 15.766 1 96.69 80 THR B N 1
ATOM 1425 C CA . THR B 1 80 ? 5.035 2.521 16.141 1 96.69 80 THR B CA 1
ATOM 1426 C C . THR B 1 80 ? 4.941 1.041 15.781 1 96.69 80 THR B C 1
ATOM 1428 O O . THR B 1 80 ? 5.176 0.661 14.625 1 96.69 80 THR B O 1
ATOM 1431 N N . ASP B 1 81 ? 4.543 0.211 16.688 1 94.5 81 ASP B N 1
ATOM 1432 C CA . ASP B 1 81 ? 4.688 -1.23 16.516 1 94.5 81 ASP B CA 1
ATOM 1433 C C . ASP B 1 81 ? 3.338 -1.883 16.219 1 94.5 81 ASP B C 1
ATOM 1435 O O . ASP B 1 81 ? 3.24 -3.109 16.141 1 94.5 81 ASP B O 1
ATOM 1439 N N . SER B 1 82 ? 2.38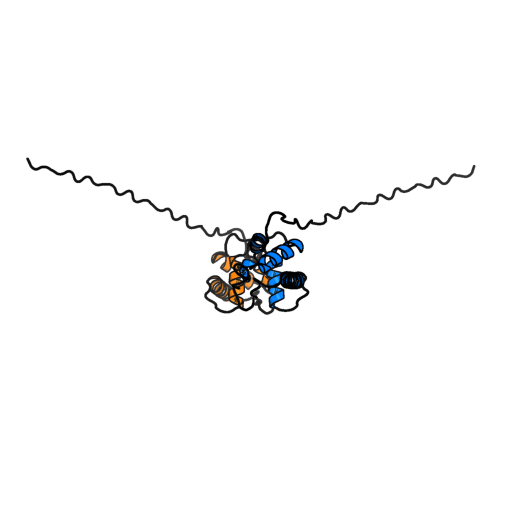3 -1.191 15.867 1 96.75 82 SER B N 1
ATOM 1440 C CA . SER B 1 82 ? 1.13 -1.848 15.508 1 96.75 82 SER B CA 1
ATOM 1441 C C . SER B 1 82 ? 1.2 -2.451 14.109 1 96.75 82 SER B C 1
ATOM 1443 O O . SER B 1 82 ? 1.996 -2.01 13.273 1 96.75 82 SER B O 1
ATOM 1445 N N . GLU B 1 83 ? 0.405 -3.492 13.836 1 97 83 GLU B N 1
ATOM 1446 C CA . GLU B 1 83 ? 0.377 -4.156 12.531 1 97 83 GLU B CA 1
ATOM 1447 C C . GLU B 1 83 ? -0.032 -3.184 11.43 1 97 83 GLU B C 1
ATOM 1449 O O . GLU B 1 83 ? 0.515 -3.227 10.32 1 97 83 GLU B O 1
ATOM 1454 N N . GLU B 1 84 ? -0.976 -2.271 11.773 1 95.69 84 GLU B N 1
ATOM 1455 C CA . GLU B 1 84 ? -1.434 -1.263 10.82 1 95.69 84 GLU B CA 1
ATOM 1456 C C . GLU B 1 84 ? -0.317 -0.28 10.484 1 95.69 84 GLU B C 1
ATOM 1458 O O . GLU B 1 84 ? -0.175 0.129 9.328 1 95.69 84 GLU B O 1
ATOM 1463 N N . ALA B 1 85 ? 0.474 0.087 11.5 1 96.62 85 ALA B N 1
ATOM 1464 C CA . ALA B 1 85 ? 1.579 1.018 11.289 1 96.62 85 ALA B CA 1
ATOM 1465 C C . ALA B 1 85 ? 2.65 0.399 10.391 1 96.62 85 ALA B C 1
ATOM 1467 O O . ALA B 1 85 ? 3.219 1.078 9.531 1 96.62 85 ALA B O 1
ATOM 1468 N N . LYS B 1 86 ? 2.865 -0.827 10.594 1 94.94 86 LYS B N 1
ATOM 1469 C CA . LYS B 1 86 ? 3.83 -1.533 9.758 1 94.94 86 LYS B CA 1
ATOM 1470 C C . LYS B 1 86 ? 3.387 -1.545 8.297 1 94.94 86 LYS B C 1
ATOM 1472 O O . LYS B 1 86 ? 4.203 -1.353 7.395 1 94.94 86 LYS B O 1
ATOM 1477 N N . LEU B 1 87 ? 2.1 -1.744 8.07 1 93.62 87 LEU B N 1
ATOM 1478 C CA . LEU B 1 87 ? 1.556 -1.726 6.715 1 93.62 87 LEU B CA 1
ATOM 1479 C C . LEU B 1 87 ? 1.691 -0.34 6.094 1 93.62 87 LEU B C 1
ATOM 1481 O O . LEU B 1 87 ? 2.096 -0.212 4.938 1 93.62 87 LEU B O 1
ATOM 1485 N N . MET B 1 88 ? 1.39 0.721 6.871 1 94.25 88 MET B N 1
ATOM 1486 C CA . MET B 1 88 ? 1.526 2.078 6.348 1 94.25 88 MET B CA 1
ATOM 1487 C C . MET B 1 88 ? 2.977 2.379 5.988 1 94.25 88 MET B C 1
ATOM 1489 O O . MET B 1 88 ? 3.254 2.912 4.91 1 94.25 88 MET B O 1
ATOM 1493 N N . LYS B 1 89 ? 3.869 2.033 6.863 1 93.31 89 LYS B N 1
ATOM 1494 C CA . LYS B 1 89 ? 5.285 2.273 6.594 1 93.31 89 LYS B CA 1
ATOM 1495 C C . LYS B 1 89 ? 5.727 1.578 5.312 1 93.31 89 LYS B C 1
ATOM 1497 O O . LYS B 1 89 ? 6.387 2.186 4.465 1 93.31 89 LYS B O 1
ATOM 1502 N N . SER B 1 90 ? 5.352 0.375 5.168 1 89.75 90 SER B N 1
ATOM 1503 C CA . SER B 1 90 ? 5.754 -0.404 4 1 89.75 90 SER B CA 1
ATOM 1504 C C . SER B 1 90 ? 5.121 0.143 2.727 1 89.75 90 SER B C 1
ATOM 1506 O O . SER B 1 90 ? 5.781 0.237 1.689 1 89.75 90 SER B O 1
ATOM 1508 N N . ALA B 1 91 ? 3.877 0.516 2.791 1 88.06 91 ALA B N 1
ATOM 1509 C CA . ALA B 1 91 ? 3.158 1.018 1.622 1 88.06 91 ALA B CA 1
ATOM 1510 C C . ALA B 1 91 ? 3.754 2.336 1.135 1 88.06 91 ALA B C 1
ATOM 1512 O O . ALA B 1 91 ? 3.803 2.594 -0.07 1 88.06 91 ALA B O 1
ATOM 1513 N N . VAL B 1 92 ? 4.211 3.145 2.111 1 87.44 92 VAL B N 1
ATOM 1514 C CA . VAL B 1 92 ? 4.707 4.469 1.751 1 87.44 92 VAL B CA 1
ATOM 1515 C C . VAL B 1 92 ? 6.176 4.383 1.354 1 87.44 92 VAL B C 1
ATOM 1517 O O . VAL B 1 92 ? 6.648 5.16 0.521 1 87.44 92 VAL B O 1
ATOM 1520 N N . ALA B 1 93 ? 6.973 3.512 2.029 1 75.06 93 ALA B N 1
ATOM 1521 C CA . ALA B 1 93 ? 8.398 3.375 1.746 1 75.06 93 ALA B CA 1
ATOM 1522 C C . ALA B 1 93 ? 8.633 2.988 0.289 1 75.06 93 ALA B C 1
ATOM 1524 O O . ALA B 1 93 ? 9.633 3.395 -0.314 1 75.06 93 ALA B O 1
ATOM 1525 N N . TYR B 1 94 ? 7.758 2.197 -0.087 1 60.59 94 TYR B N 1
ATOM 1526 C CA . TYR B 1 94 ? 8.016 1.633 -1.408 1 60.59 94 TYR B CA 1
ATOM 1527 C C . TYR B 1 94 ? 6.988 2.133 -2.42 1 60.59 94 TYR B C 1
ATOM 1529 O O . TYR B 1 94 ? 6.699 1.452 -3.408 1 60.59 94 TYR B O 1
ATOM 1537 N N . SER B 1 95 ? 6.48 3.234 -1.987 1 56.91 95 SER B N 1
ATOM 1538 C CA . SER B 1 95 ? 5.535 3.723 -2.988 1 56.91 95 SER B CA 1
ATOM 1539 C C . SER B 1 95 ? 6.238 4.02 -4.309 1 56.91 95 SER B C 1
ATOM 1541 O O . SER B 1 95 ? 7.277 4.684 -4.332 1 56.91 95 SER B O 1
ATOM 1543 N N . GLN B 1 96 ? 6.074 3.037 -5.172 1 50.62 96 GLN B N 1
ATOM 1544 C CA . GLN B 1 96 ? 6.773 3.027 -6.453 1 50.62 96 GLN B CA 1
ATOM 1545 C C . GLN B 1 96 ? 6.723 4.398 -7.117 1 50.62 96 GLN B C 1
ATOM 1547 O O . GLN B 1 96 ? 7.66 4.793 -7.812 1 50.62 96 GLN B O 1
ATOM 1552 N N . ALA B 1 97 ? 5.582 5.141 -6.992 1 48.78 97 ALA B N 1
ATOM 1553 C CA . ALA B 1 97 ? 5.555 6.41 -7.711 1 48.78 97 ALA B CA 1
ATOM 1554 C C . ALA B 1 97 ? 6.637 7.355 -7.195 1 48.78 97 ALA B C 1
ATOM 1556 O O . ALA B 1 97 ? 6.93 8.375 -7.828 1 48.78 97 ALA B O 1
ATOM 1557 N N . CYS B 1 98 ? 7.219 6.875 -6.105 1 55.94 98 CYS B N 1
ATOM 1558 C CA . CYS B 1 98 ? 8.109 7.84 -5.473 1 55.94 98 CYS B CA 1
ATOM 1559 C C . CYS B 1 98 ? 9.508 7.254 -5.289 1 55.94 98 CYS B C 1
ATOM 1561 O O . CYS B 1 98 ? 9.648 6.086 -4.922 1 55.94 98 CYS B O 1
ATOM 1563 N N . ASP B 1 99 ? 10.406 7.898 -5.883 1 62.88 99 ASP B N 1
ATOM 1564 C CA . ASP B 1 99 ? 11.805 7.508 -5.766 1 62.88 99 ASP B CA 1
ATOM 1565 C C . ASP B 1 99 ? 12.281 7.598 -4.316 1 62.88 99 ASP B C 1
ATOM 1567 O O . ASP B 1 99 ? 13.383 7.152 -3.99 1 62.88 99 ASP B O 1
ATOM 1571 N N . ALA B 1 100 ? 11.297 8.219 -3.486 1 75.81 100 ALA B N 1
ATOM 1572 C CA . ALA B 1 100 ? 11.711 8.383 -2.094 1 75.81 100 ALA B CA 1
ATOM 1573 C C . ALA B 1 100 ? 10.492 8.594 -1.189 1 75.81 100 ALA B C 1
ATOM 1575 O O . ALA B 1 100 ? 9.469 9.125 -1.626 1 75.81 100 ALA B O 1
ATOM 1576 N N . PRO B 1 101 ? 10.609 8.258 0.008 1 84.88 101 PRO B N 1
ATOM 1577 C CA . PRO B 1 101 ? 9.57 8.586 0.984 1 84.88 101 PRO B CA 1
ATOM 1578 C C . PRO B 1 101 ? 9.414 10.094 1.188 1 84.88 101 PRO B C 1
ATOM 1580 O O . PRO B 1 101 ? 10.32 10.859 0.875 1 84.88 101 PRO B O 1
ATOM 1583 N N . PRO B 1 102 ? 8.219 10.5 1.677 1 91.19 102 PRO B N 1
ATOM 1584 C CA . PRO B 1 102 ? 8.062 11.93 1.931 1 91.19 102 PRO B CA 1
ATOM 1585 C C . PRO B 1 102 ? 9.055 12.469 2.957 1 91.19 102 PRO B C 1
ATOM 1587 O O . PRO B 1 102 ? 9.391 11.773 3.92 1 91.19 102 PRO B O 1
ATOM 1590 N N . THR B 1 103 ? 9.469 13.688 2.645 1 91.75 103 THR B N 1
ATOM 1591 C CA . THR B 1 103 ? 10.297 14.375 3.631 1 91.75 103 THR B CA 1
ATOM 1592 C C . THR B 1 103 ? 9.445 14.875 4.797 1 91.75 103 THR B C 1
ATOM 1594 O O . THR B 1 103 ? 8.211 14.898 4.711 1 91.75 103 THR B O 1
ATOM 1597 N N . THR B 1 104 ? 10.195 15.273 5.895 1 95.25 104 THR B N 1
ATOM 1598 C CA . THR B 1 104 ? 9.5 15.867 7.027 1 95.25 104 THR B CA 1
ATOM 1599 C C . THR B 1 104 ? 8.727 17.109 6.59 1 95.25 104 THR B C 1
ATOM 1601 O O . THR B 1 104 ? 7.59 17.328 7.016 1 95.25 104 THR B O 1
ATOM 1604 N N . ALA B 1 105 ? 9.289 17.875 5.742 1 96.06 105 ALA B N 1
ATOM 1605 C CA . ALA B 1 105 ? 8.633 19.094 5.25 1 96.06 105 ALA B CA 1
ATOM 1606 C C . ALA B 1 105 ? 7.375 18.75 4.453 1 96.06 105 ALA B C 1
ATOM 1608 O O . ALA B 1 105 ? 6.359 19.438 4.559 1 96.06 105 ALA B O 1
ATOM 1609 N N . GLU B 1 106 ? 7.457 17.734 3.693 1 95.19 106 GLU B N 1
ATOM 1610 C CA . GLU B 1 106 ? 6.297 17.312 2.91 1 95.19 106 GLU B CA 1
ATOM 1611 C C . GLU B 1 106 ? 5.188 16.797 3.812 1 95.19 106 GLU B C 1
ATOM 1613 O O . GLU B 1 106 ? 4.008 17.078 3.584 1 95.19 106 GLU B O 1
ATOM 1618 N N . ILE B 1 107 ? 5.617 16.047 4.824 1 97.38 107 ILE B N 1
ATOM 1619 C CA . ILE B 1 107 ? 4.633 15.547 5.777 1 97.38 107 ILE B CA 1
ATOM 1620 C C . ILE B 1 107 ? 3.957 16.719 6.484 1 97.38 107 ILE B C 1
ATOM 1622 O O . ILE B 1 107 ? 2.742 16.703 6.699 1 97.38 107 ILE B O 1
ATOM 1626 N N . GLN B 1 108 ? 4.727 17.703 6.828 1 98 108 GLN B N 1
ATOM 1627 C CA . GLN B 1 108 ? 4.176 18.891 7.469 1 98 108 GLN B CA 1
ATOM 1628 C C . GLN B 1 108 ? 3.156 19.578 6.566 1 98 108 GLN B C 1
ATOM 1630 O O . GLN B 1 108 ? 2.076 19.969 7.02 1 98 108 GLN B O 1
ATOM 1635 N N . LYS B 1 109 ? 3.422 19.703 5.312 1 98.12 109 LYS B N 1
ATOM 1636 C CA . LYS B 1 109 ? 2.52 20.344 4.355 1 98.12 109 LYS B CA 1
ATOM 1637 C C . LYS B 1 109 ? 1.23 19.547 4.199 1 98.12 109 LYS B C 1
ATOM 1639 O O . LYS B 1 109 ? 0.138 20.109 4.16 1 98.12 109 LYS B O 1
ATOM 1644 N N . ILE B 1 110 ? 1.393 18.281 4.105 1 98.06 110 ILE B N 1
ATOM 1645 C CA . ILE B 1 110 ? 0.228 17.422 3.996 1 98.06 110 ILE B CA 1
ATOM 1646 C C . ILE B 1 110 ? -0.643 17.562 5.242 1 98.06 110 ILE B C 1
ATOM 1648 O O . ILE B 1 110 ? -1.861 17.719 5.141 1 98.06 110 ILE B O 1
ATOM 1652 N N . ALA B 1 111 ? 0.018 17.531 6.426 1 98.81 111 ALA B N 1
ATOM 1653 C CA . ALA B 1 111 ? -0.707 17.625 7.691 1 98.81 111 ALA B CA 1
ATOM 1654 C C . ALA B 1 111 ? -1.454 18.953 7.785 1 98.81 111 ALA B C 1
ATOM 1656 O O . ALA B 1 111 ? -2.613 19 8.203 1 98.81 111 ALA B O 1
ATOM 1657 N N . GLU B 1 112 ? -0.829 20 7.406 1 98.69 112 GLU B N 1
ATOM 1658 C CA . GLU B 1 112 ? -1.456 21.328 7.441 1 98.69 112 GLU B CA 1
ATOM 1659 C C . GLU B 1 112 ? -2.688 21.375 6.539 1 98.69 112 GLU B C 1
ATOM 1661 O O . GLU B 1 112 ? -3.729 21.906 6.934 1 98.69 112 GLU B O 1
ATOM 1666 N N . TRP B 1 113 ? -2.572 20.844 5.395 1 98.75 113 TRP B N 1
ATOM 1667 C CA . TRP B 1 113 ? -3.709 20.812 4.477 1 98.75 113 TRP B CA 1
ATOM 1668 C C . TRP B 1 113 ? -4.855 20 5.062 1 98.75 113 TRP B C 1
ATOM 1670 O O . TRP B 1 113 ? -6 20.469 5.094 1 98.75 113 TRP B O 1
ATOM 1680 N N . LEU B 1 114 ? -4.52 18.812 5.59 1 98.75 114 LEU B N 1
ATOM 1681 C CA . LEU B 1 114 ? -5.543 17.938 6.148 1 98.75 114 LEU B CA 1
ATOM 1682 C C . LEU B 1 114 ? -6.273 18.609 7.297 1 98.75 114 LEU B C 1
ATOM 1684 O O . LEU B 1 114 ? -7.477 18.406 7.484 1 98.75 114 LEU B O 1
ATOM 1688 N N . SER B 1 115 ? -5.578 19.375 8.031 1 98.62 115 SER B N 1
ATOM 1689 C CA . SER B 1 115 ? -6.156 20.016 9.211 1 98.62 115 SER B CA 1
ATOM 1690 C C . SER B 1 115 ? -7.199 21.062 8.82 1 98.62 115 SER B C 1
ATOM 1692 O O . SER B 1 115 ? -8 21.484 9.648 1 98.62 115 SER B O 1
ATOM 1694 N N . THR B 1 116 ? -7.184 21.531 7.574 1 98.25 116 THR B N 1
ATOM 1695 C CA . THR B 1 116 ? -8.102 22.578 7.141 1 98.25 116 THR B CA 1
ATOM 1696 C C . THR B 1 116 ? -9.43 21.984 6.688 1 98.25 116 THR B C 1
ATOM 1698 O O . THR B 1 116 ? -10.383 22.703 6.391 1 98.25 116 THR B O 1
ATOM 1701 N N . LEU B 1 117 ? -9.469 20.766 6.645 1 96.94 117 LEU B N 1
ATOM 1702 C CA . LEU B 1 117 ? -10.609 20.094 6.039 1 96.94 117 LEU B CA 1
ATOM 1703 C C . LEU B 1 117 ? -11.68 19.781 7.082 1 96.94 117 LEU B C 1
ATOM 1705 O O . LEU B 1 117 ? -11.367 19.625 8.266 1 96.94 117 LEU B O 1
#

Radius of gyration: 28.01 Å; Cα contacts (8 Å, |Δi|>4): 307; chains: 2; bounding box: 125×47×84 Å

Nearest PDB structures (foldseek):
  2zzs-assembly29_3  TM=8.309E-01  e=3.223E-03  Vibrio parahaemolyticus RIMD 2210633
  2dvh-assembly1_A  TM=7.360E-01  e=2.557E-03  Nitratidesulfovibrio vulgaris str. Hildenborough
  1cno-assembly1_A  TM=7.828E-01  e=5.119E-03  Marinobacter nauticus
  2zzs-assembly1_A  TM=8.030E-01  e=6.835E-03  Vibrio parahaemolyticus RIMD 2210633
  4o1w-assembly2_B  TM=7.533E-01  e=1.291E-02  Colwellia psychrerythraea 34H

pLDDT: mean 81.19, std 22.14, range [34.38, 98.81]

Solvent-accessible surface area (backbone atoms only — not comparable to full-atom values): 13447 Å² total; per-residue (Å²): 135,78,81,77,79,76,76,75,77,76,78,76,79,77,78,78,76,78,74,79,70,79,68,78,76,73,65,85,82,57,52,24,69,54,46,34,54,60,61,48,48,37,54,42,21,12,72,74,22,62,51,34,62,25,88,79,36,67,65,51,38,39,39,56,32,67,59,47,31,52,54,50,49,36,26,67,70,64,72,41,86,48,54,59,35,36,48,51,30,32,56,42,58,55,27,51,58,32,98,56,55,81,48,73,68,52,42,45,38,29,18,49,47,31,33,73,84,135,80,83,77,78,78,78,78,77,76,78,76,80,77,78,79,79,78,74,79,70,81,69,78,76,74,65,84,82,58,53,23,69,54,46,34,53,60,62,49,48,38,55,43,22,13,72,76,22,63,51,33,64,26,90,81,36,66,65,49,38,38,39,56,31,68,57,47,31,52,52,51,50,36,26,66,70,64,73,42,86,47,56,58,33,35,47,52,30,33,56,40,58,56,27,52,58,33,100,56,53,81,48,72,68,52,42,45,38,28,19,51,47,30,33,73,83

Sequence (234 aa):
MSPRFAFACTAGAVLLATSFAASAVDRPGMGGAELFNFHSCVNCHGAEGKNPVSRLVPSIGGMDAAEIEENALRILRGETDSEEAKLMKSAVAYSQACDAPPTTAEIQKIAEWLSTLMSPRFAFACTAGAVLLATSFAASAVDRPGMGGAELFNFHSCVNCHGAEGKNPVSRLVPSIGGMDAAEIEENALRILRGETDSEEAKLMKSAVAYSQACDAPPTTAEIQKIAEWLSTL

Secondary structure (DSSP, 8-state):
---------------------------TT--HHHHHHHTTTHHHH-GGG-S-SSTTS---TTS-HHHHHHHHHHHHTT---SHHHHHHHHHHHT-TT-SSPPPHHHHHHHHHHHHT-/---------------------------TT--HHHHHHHTTTHHHH-GGGTS-SSTTS---TTS-HHHHHHHHHHHHTT---SHHHHHHHHHHHT-TT-SSPPPHHHHHHHHHHHHT-

InterPro domains:
  IPR009056 Cytochrome c-like domain [PF00034] (32-117)
  IPR009056 Cytochrome c-like domain [PS51007] (27-117)
  IPR036909 Cytochrome c-like domain superfamily [G3DSA:1.10.760.10] (31-116)
  IPR036909 Cytochrome c-like domain superfamily [SSF46626] (10-117)

Organism: NCBI:txid713585

Foldseek 3Di:
DPPPPPPPPPPDPPPPPPPPPPPPPPPVPDFLQRLCVLLPVCVALNDLSADGPDPLRHRQAQPQLVVQLVVLVCLLVVVDPDPSSVVVNVCRQPVVSDPGHDDSVNSSRNSVSSNVD/DDPPPPPPPPPPPPPPPPPPPPPPPPPVPDFLQRLCVLLPVCVALNDLSADGPDPLRHRQAQPQLVVQLVVLVCLLVVVDPDPSSVVVNVCRQPVVSDPGHDDSVNSSRNSVSSNVD